Protein AF-A0A957SZ40-F1 (afdb_monomer_lite)

Radius of gyration: 22.85 Å; chains: 1; bounding box: 49×42×78 Å

Structure (mmCIF, N/CA/C/O backbone):
data_AF-A0A957SZ40-F1
#
_entry.id   AF-A0A957SZ40-F1
#
loop_
_atom_site.group_PDB
_atom_site.id
_atom_site.type_symbol
_atom_site.label_atom_id
_atom_site.label_alt_id
_atom_site.label_comp_id
_atom_site.label_asym_id
_atom_site.label_entity_id
_atom_site.label_seq_id
_atom_site.pdbx_PDB_ins_code
_atom_site.Cartn_x
_atom_site.Cartn_y
_atom_site.Cartn_z
_atom_site.occupancy
_atom_site.B_iso_or_equiv
_atom_site.auth_seq_id
_atom_site.auth_comp_id
_atom_site.auth_asym_id
_atom_site.auth_atom_id
_atom_site.pdbx_PDB_model_num
ATOM 1 N N . ALA A 1 1 ? -9.784 1.254 48.040 1.00 54.19 1 ALA A N 1
ATOM 2 C CA . ALA A 1 1 ? -10.029 0.880 49.455 1.00 54.19 1 ALA A CA 1
ATOM 3 C C . ALA A 1 1 ? -8.677 0.761 50.174 1.00 54.19 1 ALA A C 1
ATOM 5 O O . ALA A 1 1 ? -7.874 1.670 50.027 1.00 54.19 1 ALA A O 1
ATOM 6 N N . SER A 1 2 ? -8.397 -0.262 50.995 1.00 62.12 2 SER A N 1
ATOM 7 C CA . SER A 1 2 ? -7.003 -0.601 51.333 1.00 62.12 2 SER A CA 1
ATOM 8 C C . SER A 1 2 ? -6.455 -1.445 50.186 1.00 62.12 2 SER A C 1
ATOM 10 O O . SER A 1 2 ? -6.803 -2.614 50.115 1.00 62.12 2 SER A O 1
ATOM 12 N N . GLU A 1 3 ? -5.580 -0.872 49.362 1.00 63.38 3 GLU A N 1
ATOM 13 C CA . GLU A 1 3 ? -4.973 -1.514 48.175 1.00 63.38 3 GLU A CA 1
ATOM 14 C C . GLU A 1 3 ? -3.997 -2.656 48.502 1.00 63.38 3 GLU A C 1
ATOM 16 O O . GLU A 1 3 ? -3.442 -3.306 47.623 1.00 63.38 3 GLU A O 1
ATOM 21 N N . ILE A 1 4 ? -3.733 -2.901 49.787 1.00 63.56 4 ILE A N 1
ATOM 22 C CA . ILE A 1 4 ? -2.929 -4.040 50.223 1.00 63.56 4 ILE A CA 1
ATOM 23 C C . ILE A 1 4 ? -3.829 -5.276 50.223 1.00 63.56 4 ILE A C 1
ATOM 25 O O . ILE A 1 4 ? -4.573 -5.502 51.183 1.00 63.56 4 ILE A O 1
ATOM 29 N N . GLY A 1 5 ? -3.732 -6.073 49.159 1.00 61.84 5 GLY A N 1
ATOM 30 C CA . GLY A 1 5 ? -4.404 -7.359 49.053 1.00 61.84 5 GLY A CA 1
ATOM 31 C C . GLY A 1 5 ? -3.923 -8.366 50.099 1.00 61.84 5 GLY A C 1
ATOM 32 O O . GLY A 1 5 ? -2.937 -8.169 50.820 1.00 61.84 5 GLY A O 1
ATOM 33 N N . ALA A 1 6 ? -4.623 -9.499 50.195 1.00 63.88 6 ALA A N 1
ATOM 34 C CA . ALA A 1 6 ? -4.345 -10.536 51.197 1.00 63.88 6 ALA A CA 1
ATOM 35 C C . ALA A 1 6 ? -2.914 -11.123 51.110 1.00 63.88 6 ALA A C 1
ATOM 37 O O . ALA A 1 6 ? -2.432 -11.709 52.081 1.00 63.88 6 ALA A O 1
ATOM 38 N N . GLY A 1 7 ? -2.227 -10.945 49.973 1.00 64.50 7 GLY A N 1
ATOM 39 C CA . GLY A 1 7 ? -0.835 -11.349 49.738 1.00 64.50 7 GLY A CA 1
ATOM 40 C C . GLY A 1 7 ? 0.231 -10.348 50.211 1.00 64.50 7 GLY A C 1
ATOM 41 O O . GLY A 1 7 ? 1.422 -10.644 50.119 1.00 64.50 7 GLY A O 1
ATOM 42 N N . GLY A 1 8 ? -0.164 -9.189 50.749 1.00 67.25 8 GLY A N 1
ATOM 43 C CA . GLY A 1 8 ? 0.747 -8.133 51.194 1.00 67.25 8 GLY A CA 1
ATOM 44 C C . GLY A 1 8 ? 0.994 -7.049 50.132 1.00 67.25 8 GLY A C 1
ATOM 45 O O . GLY A 1 8 ? 0.361 -7.045 49.086 1.00 67.25 8 GLY A O 1
ATOM 46 N N . PRO A 1 9 ? 1.919 -6.103 50.374 1.00 65.88 9 PRO A N 1
ATOM 47 C CA . PRO A 1 9 ? 2.050 -4.860 49.597 1.00 65.88 9 PRO A CA 1
ATOM 48 C C . PRO A 1 9 ? 2.567 -5.031 48.156 1.00 65.88 9 PRO A C 1
ATOM 50 O O . PRO A 1 9 ? 2.726 -4.039 47.455 1.00 65.88 9 PRO A O 1
ATOM 53 N N . PHE A 1 10 ? 2.865 -6.262 47.732 1.00 69.81 10 PHE A N 1
ATOM 54 C CA . PHE A 1 10 ? 3.287 -6.604 46.367 1.00 69.81 10 PHE A CA 1
ATOM 55 C C . PHE A 1 10 ? 2.225 -7.407 45.601 1.00 69.81 10 PHE A C 1
ATOM 57 O O . PHE A 1 10 ? 2.487 -7.849 44.489 1.00 69.81 10 PHE A O 1
ATOM 64 N N . ALA A 1 11 ? 1.064 -7.629 46.215 1.00 73.50 11 ALA A N 1
ATOM 65 C CA . ALA A 1 11 ? -0.102 -8.254 45.611 1.00 73.50 11 ALA A CA 1
ATOM 66 C C . ALA A 1 11 ? -1.272 -7.286 45.829 1.00 73.50 11 ALA A C 1
ATOM 68 O O . ALA A 1 11 ? -1.965 -7.407 46.850 1.00 73.50 11 ALA A O 1
ATOM 69 N N . PRO A 1 12 ? -1.397 -6.252 44.976 1.00 79.88 12 PRO A N 1
ATOM 70 C CA . PRO A 1 12 ? -2.510 -5.321 45.072 1.00 79.88 12 PRO A CA 1
ATOM 71 C C . PRO A 1 12 ? -3.845 -6.060 44.919 1.00 79.88 12 PRO A C 1
ATOM 73 O O . PRO A 1 12 ? -3.874 -7.217 44.494 1.00 79.88 12 PRO A O 1
ATOM 76 N N . VAL A 1 13 ? -4.924 -5.426 45.375 1.00 83.56 13 VAL A N 1
ATOM 77 C CA . VAL A 1 13 ? -6.271 -5.945 45.118 1.00 83.56 13 VAL A CA 1
ATOM 78 C C . VAL A 1 13 ? -6.549 -5.819 43.616 1.00 83.56 13 VAL A C 1
ATOM 80 O O . VAL A 1 13 ? -6.055 -4.888 42.984 1.00 83.56 13 VAL A O 1
ATOM 83 N N . ASP A 1 14 ? -7.217 -6.839 43.100 1.00 80.88 14 ASP A N 1
ATOM 84 C CA . ASP A 1 14 ? -7.705 -7.010 41.734 1.00 80.88 14 ASP A CA 1
ATOM 85 C C . ASP A 1 14 ? -9.076 -7.673 41.945 1.00 80.88 14 ASP A C 1
ATOM 87 O O . ASP A 1 14 ? -9.167 -8.842 42.360 1.00 80.88 14 ASP A O 1
ATOM 91 N N . ALA A 1 15 ? -10.112 -6.840 41.957 1.00 83.12 15 ALA A N 1
ATOM 92 C CA . ALA A 1 15 ? -11.439 -7.182 42.449 1.00 83.12 15 ALA A CA 1
ATOM 93 C C . ALA A 1 15 ? -12.269 -7.973 41.431 1.00 83.12 15 ALA A C 1
ATOM 95 O O . ALA A 1 15 ? -13.055 -8.839 41.847 1.00 83.12 15 ALA A O 1
ATOM 96 N N . ASP A 1 16 ? -12.072 -7.718 40.143 1.00 79.25 16 ASP A N 1
ATOM 97 C CA . ASP A 1 16 ? -12.805 -8.339 39.043 1.00 79.25 16 ASP A CA 1
ATOM 98 C C . ASP A 1 16 ? -12.007 -9.436 38.308 1.00 79.25 16 ASP A C 1
ATOM 100 O O . ASP A 1 16 ? -12.603 -10.300 37.652 1.00 79.25 16 ASP A O 1
ATOM 104 N N . GLY A 1 17 ? -10.702 -9.539 38.576 1.00 78.38 17 GLY A N 1
ATOM 105 C CA . GLY A 1 17 ? -9.837 -10.643 38.170 1.00 78.38 17 GLY A CA 1
ATOM 106 C C . GLY A 1 17 ? -9.231 -10.482 36.780 1.00 78.38 17 GLY A C 1
ATOM 107 O O . GLY A 1 17 ? -8.868 -11.499 36.173 1.00 78.38 17 GLY A O 1
ATOM 108 N N . ASP A 1 18 ? -9.145 -9.257 36.276 1.00 77.56 18 ASP A N 1
ATOM 10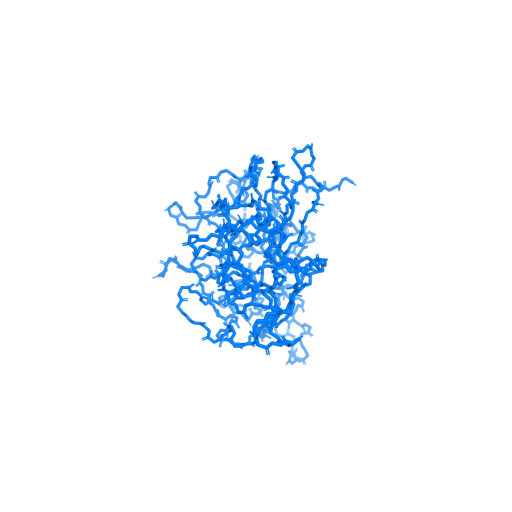9 C CA . ASP A 1 18 ? -8.666 -8.908 34.937 1.00 77.56 18 ASP A CA 1
ATOM 110 C C . ASP A 1 18 ? -7.127 -8.780 34.847 1.00 77.56 18 ASP A C 1
ATOM 112 O O . ASP A 1 18 ? -6.556 -8.773 33.754 1.00 77.56 18 ASP A O 1
ATOM 116 N N . GLN A 1 19 ? -6.432 -8.850 35.993 1.00 83.06 19 GLN A N 1
ATOM 117 C CA . GLN A 1 19 ? -4.982 -8.667 36.168 1.00 83.06 19 GLN A CA 1
ATOM 118 C C . GLN A 1 19 ? -4.510 -7.202 36.134 1.00 83.06 19 GLN A C 1
ATOM 120 O O . GLN A 1 19 ? -3.294 -6.944 36.053 1.00 83.06 19 GLN A O 1
ATOM 125 N N . ILE A 1 20 ? -5.436 -6.257 36.262 1.00 82.81 20 ILE A N 1
ATOM 126 C CA . ILE A 1 20 ? -5.219 -4.834 36.480 1.00 82.81 20 ILE A CA 1
ATOM 127 C C . ILE A 1 20 ? -5.550 -4.525 37.949 1.00 82.81 20 ILE A C 1
ATOM 129 O O . ILE A 1 20 ? -6.554 -4.947 38.505 1.00 82.81 20 ILE A O 1
ATOM 133 N N . PRO A 1 21 ? -4.647 -3.855 38.682 1.00 85.12 21 PRO A N 1
ATOM 134 C CA . PRO A 1 21 ? -4.936 -3.507 40.069 1.00 85.12 21 PRO A CA 1
ATOM 135 C C . PRO A 1 21 ? -6.057 -2.463 40.215 1.00 85.12 21 PRO A C 1
ATOM 137 O O . PRO A 1 21 ? -5.977 -1.439 39.539 1.00 85.12 21 PRO A O 1
ATOM 140 N N . ASP A 1 22 ? -6.925 -2.591 41.232 1.00 83.75 22 ASP A N 1
ATOM 141 C CA . ASP A 1 22 ? -8.035 -1.654 41.549 1.00 83.75 22 ASP A CA 1
ATOM 142 C C . ASP A 1 22 ? -7.613 -0.163 41.583 1.00 83.75 22 ASP A C 1
ATOM 144 O O . ASP A 1 22 ? -8.399 0.756 41.379 1.00 83.75 22 ASP A O 1
ATOM 148 N N . TYR A 1 23 ? -6.347 0.136 41.908 1.00 80.75 23 TYR A N 1
ATOM 149 C CA . TYR A 1 23 ? -5.854 1.520 41.953 1.00 80.75 23 TYR A CA 1
ATOM 150 C C . TYR A 1 23 ? -5.545 2.128 40.573 1.00 80.75 23 TYR A C 1
ATOM 152 O O . TYR A 1 23 ? -5.297 3.337 40.495 1.00 80.75 23 TYR A O 1
ATOM 160 N N . LEU A 1 24 ? -5.464 1.298 39.532 1.00 81.25 24 LEU A N 1
ATOM 161 C CA . LEU A 1 24 ? -5.269 1.668 38.127 1.00 81.25 24 LEU A CA 1
ATOM 162 C C . LEU A 1 24 ? -6.515 1.444 37.275 1.00 81.25 24 LEU A C 1
ATOM 164 O O . LEU A 1 24 ? -6.558 2.023 36.198 1.00 81.25 24 LEU A O 1
ATOM 168 N N . ASP A 1 25 ? -7.462 0.654 37.768 1.00 81.69 25 ASP A N 1
ATOM 169 C CA . ASP A 1 25 ? -8.671 0.195 37.091 1.00 81.69 25 ASP A CA 1
ATOM 170 C C . ASP A 1 25 ? -9.891 1.075 37.463 1.00 81.69 25 ASP A C 1
ATOM 172 O O . ASP A 1 25 ? -10.325 1.100 38.623 1.00 81.69 25 ASP A O 1
ATOM 176 N N . PRO A 1 26 ? -10.411 1.885 36.520 1.00 81.19 26 PRO A N 1
ATOM 177 C CA . PRO A 1 26 ? -11.658 2.625 36.693 1.00 81.19 26 PRO A CA 1
ATOM 178 C C . PRO A 1 26 ? -12.933 1.785 36.880 1.00 81.19 26 PRO A C 1
ATOM 180 O O . PRO A 1 26 ? -13.896 2.345 37.425 1.00 81.19 26 PRO A O 1
ATOM 183 N N . ASP A 1 27 ? -12.965 0.519 36.452 1.00 79.81 27 ASP A N 1
ATOM 184 C CA . ASP A 1 27 ? -14.122 -0.393 36.497 1.00 79.81 27 ASP A CA 1
ATOM 185 C C . ASP A 1 27 ? -13.907 -1.658 37.365 1.00 79.81 27 ASP A C 1
ATOM 187 O O . ASP A 1 27 ? -14.466 -2.728 37.109 1.00 79.81 27 ASP A O 1
ATOM 191 N N . ASP A 1 28 ? -13.255 -1.477 38.520 1.00 74.62 28 ASP A N 1
ATOM 192 C CA . ASP A 1 28 ? -12.939 -2.499 39.543 1.00 74.62 28 ASP A CA 1
ATOM 193 C C . ASP A 1 28 ? -14.144 -3.216 40.204 1.00 74.62 28 ASP A C 1
ATOM 195 O O . ASP A 1 28 ? -14.023 -3.903 41.228 1.00 74.62 28 ASP A O 1
ATOM 199 N N . THR A 1 29 ? -15.362 -3.028 39.689 1.00 75.19 29 THR A N 1
ATOM 200 C CA . THR A 1 29 ? -16.600 -3.537 40.301 1.00 75.19 29 THR A CA 1
ATOM 201 C C . THR A 1 29 ? -17.297 -4.628 39.506 1.00 75.19 29 THR A C 1
ATOM 203 O O . THR A 1 29 ? -18.267 -5.223 40.015 1.00 75.19 29 THR A O 1
ATOM 206 N N . THR A 1 30 ? -16.842 -4.914 38.286 1.00 71.06 30 THR A N 1
ATOM 207 C CA . THR A 1 30 ? -17.412 -6.009 37.504 1.00 71.06 30 THR A CA 1
ATOM 208 C C . THR A 1 30 ? -17.106 -7.348 38.185 1.00 71.06 30 THR A C 1
ATOM 210 O O . THR A 1 30 ? -16.118 -7.542 38.873 1.00 71.06 30 THR A O 1
ATOM 213 N N . THR A 1 31 ? -18.054 -8.283 38.174 1.00 65.00 31 THR A N 1
ATOM 214 C CA . THR A 1 31 ? -17.891 -9.578 38.884 1.00 65.00 31 THR A CA 1
ATOM 215 C C . THR A 1 31 ? -18.397 -10.753 38.059 1.00 65.00 31 THR A C 1
ATOM 217 O O . THR A 1 31 ? -18.517 -11.877 38.555 1.00 65.00 31 THR A O 1
ATOM 220 N N . ASP A 1 32 ? -18.731 -10.502 36.795 1.00 65.38 32 ASP A N 1
ATOM 221 C CA . ASP A 1 32 ? -19.126 -11.513 35.818 1.00 65.38 32 ASP A CA 1
ATOM 222 C C . ASP A 1 32 ? -17.921 -12.196 35.153 1.00 65.38 32 ASP A C 1
ATOM 224 O O . ASP A 1 32 ? -18.107 -13.193 34.451 1.00 65.38 32 ASP A O 1
ATOM 228 N N . GLY A 1 33 ? -16.704 -11.733 35.458 1.00 63.00 33 GLY A N 1
ATOM 229 C CA . GLY A 1 33 ? -15.452 -12.280 34.950 1.00 63.00 33 GLY A CA 1
ATOM 230 C C . GLY A 1 33 ? -15.123 -11.827 33.531 1.00 63.00 33 GLY A C 1
ATOM 231 O O . GLY A 1 33 ? -14.304 -12.491 32.897 1.00 63.00 33 GLY A O 1
ATOM 232 N N . SER A 1 34 ? -15.771 -10.765 33.026 1.00 69.69 34 SER A N 1
ATOM 233 C CA . SER A 1 34 ? -15.277 -10.041 31.849 1.00 69.69 34 SER A CA 1
ATOM 234 C C . SER A 1 34 ? -14.094 -9.144 32.187 1.00 69.69 34 SER A C 1
ATOM 236 O O . SER A 1 34 ? -13.314 -8.881 31.290 1.00 69.69 34 SER A O 1
ATOM 238 N N . GLY A 1 35 ? -13.940 -8.743 33.454 1.00 75.62 35 GLY A N 1
ATOM 239 C CA . GLY A 1 35 ? -12.822 -7.909 33.877 1.00 75.62 35 GLY A CA 1
ATOM 240 C C . GLY A 1 35 ? -12.928 -6.480 33.359 1.00 75.62 35 GLY A C 1
ATOM 241 O O . GLY A 1 35 ? -12.016 -6.041 32.686 1.00 75.62 35 GLY A O 1
ATOM 242 N N . GLY A 1 36 ? -14.081 -5.837 33.547 1.00 83.75 36 GLY A N 1
ATOM 243 C CA . GLY A 1 36 ? -14.244 -4.413 33.244 1.00 83.75 36 GLY A CA 1
ATOM 244 C C . GLY A 1 36 ? -14.418 -4.058 31.767 1.00 83.75 36 GLY A C 1
ATOM 245 O O . GLY A 1 36 ? -14.328 -4.912 30.881 1.00 83.75 36 GLY A O 1
ATOM 246 N N . ASP A 1 37 ? -14.774 -2.794 31.550 1.00 83.56 37 ASP A N 1
ATOM 247 C CA . ASP A 1 37 ? -14.639 -2.020 30.305 1.00 83.56 37 ASP A CA 1
ATOM 248 C C . ASP A 1 37 ? -14.380 -0.563 30.739 1.00 83.56 37 ASP A C 1
ATOM 250 O O . ASP A 1 37 ? -15.302 0.253 30.901 1.00 83.56 37 ASP A O 1
ATOM 254 N N . SER A 1 38 ? -13.125 -0.295 31.093 1.00 86.44 38 SER A N 1
ATOM 255 C CA . SER A 1 38 ? -12.688 0.902 31.812 1.00 86.44 38 SER A CA 1
ATOM 256 C C . SER A 1 38 ? -12.795 2.184 30.987 1.00 86.44 38 SER A C 1
ATOM 258 O O . SER A 1 38 ? -13.056 3.260 31.548 1.00 86.44 38 SER A O 1
ATOM 260 N N . ASP A 1 39 ? -12.664 2.098 29.664 1.00 79.88 39 ASP A N 1
ATOM 261 C CA . ASP A 1 39 ? -12.843 3.228 28.748 1.00 79.88 39 ASP A CA 1
ATOM 262 C C . ASP A 1 39 ? -14.227 3.281 28.071 1.00 79.88 39 ASP A C 1
ATOM 264 O O . ASP A 1 39 ? -14.639 4.339 27.568 1.00 79.88 39 ASP A O 1
ATOM 268 N N . GLY A 1 40 ? -15.013 2.208 28.173 1.00 80.31 40 GLY A N 1
ATOM 269 C CA . GLY A 1 40 ? -16.391 2.132 27.706 1.00 80.31 40 GLY A CA 1
ATOM 270 C C . GLY A 1 40 ? -16.521 1.961 26.194 1.00 80.31 40 GLY A C 1
ATOM 271 O O . GLY A 1 40 ? -17.551 2.373 25.629 1.00 80.31 40 GLY A O 1
ATOM 272 N N . ASP A 1 41 ? -15.501 1.436 25.522 1.00 71.88 41 ASP A N 1
ATOM 273 C CA . ASP A 1 41 ? -15.488 1.230 24.077 1.00 71.88 41 ASP A CA 1
ATOM 274 C C . ASP A 1 41 ? -16.181 -0.079 23.637 1.00 71.88 41 ASP A C 1
ATOM 276 O O . ASP A 1 41 ? -16.575 -0.227 22.470 1.00 71.88 41 ASP A O 1
ATOM 280 N N . GLY A 1 42 ? -16.457 -0.979 24.587 1.00 76.25 42 GLY A N 1
ATOM 281 C CA . GLY A 1 42 ? -17.124 -2.261 24.381 1.00 76.25 42 GLY A CA 1
ATOM 282 C C . GLY A 1 42 ? -16.198 -3.456 24.132 1.00 76.25 42 GLY A C 1
ATOM 283 O O . GLY A 1 42 ? -16.714 -4.540 23.816 1.00 76.25 42 GLY A O 1
ATOM 284 N N . ILE A 1 43 ? -14.884 -3.283 24.246 1.00 76.62 43 ILE A N 1
ATOM 285 C CA . ILE A 1 43 ? -13.878 -4.318 24.488 1.00 76.62 43 ILE A CA 1
ATOM 286 C C . ILE A 1 43 ? -13.646 -4.365 26.009 1.00 76.62 43 ILE A C 1
ATOM 288 O O . ILE A 1 43 ? -13.845 -3.387 26.708 1.00 76.62 43 ILE A O 1
ATOM 292 N N . SER A 1 44 ? -13.378 -5.546 26.563 1.00 83.81 44 SER A N 1
ATOM 293 C CA . SER A 1 44 ? -13.104 -5.666 28.001 1.00 83.81 44 SER A CA 1
ATOM 294 C C . SER A 1 44 ? -11.619 -5.509 28.300 1.00 83.81 44 SER A C 1
ATOM 296 O O . SER A 1 44 ? -10.811 -6.057 27.540 1.00 83.81 44 SER A O 1
ATOM 298 N N . ASP A 1 45 ? -11.271 -4.970 29.468 1.00 84.38 45 ASP A N 1
ATOM 299 C CA . ASP A 1 45 ? -9.881 -4.718 29.876 1.00 84.38 45 ASP A CA 1
ATOM 300 C C . ASP A 1 45 ? -9.026 -5.998 29.832 1.00 84.38 45 ASP A C 1
ATOM 302 O O . ASP A 1 45 ? -7.846 -5.975 29.472 1.00 84.38 45 ASP A O 1
ATOM 306 N N . VAL A 1 46 ? -9.620 -7.168 30.109 1.00 82.94 46 VAL A N 1
ATOM 307 C CA . VAL A 1 46 ? -8.929 -8.470 30.011 1.00 82.94 46 VAL A CA 1
ATOM 308 C C . VAL A 1 46 ? -8.550 -8.866 28.574 1.00 82.94 46 VAL A C 1
ATOM 310 O O . VAL A 1 46 ? -7.573 -9.595 28.366 1.00 82.94 46 VAL A O 1
ATOM 313 N N . ASP A 1 47 ? -9.319 -8.420 27.579 1.00 82.12 47 ASP A N 1
ATOM 314 C CA . ASP A 1 47 ? -9.070 -8.677 26.155 1.00 82.12 47 ASP A CA 1
ATOM 315 C C . ASP A 1 47 ? -8.034 -7.685 25.592 1.00 82.12 47 ASP A C 1
ATOM 317 O O . ASP A 1 47 ? -7.239 -8.057 24.721 1.00 82.12 47 ASP A O 1
ATOM 321 N N . GLU A 1 48 ? -7.979 -6.468 26.135 1.00 82.31 48 GLU A N 1
ATOM 322 C CA . GLU A 1 48 ? -7.006 -5.415 25.796 1.00 82.31 48 GLU A CA 1
ATOM 323 C C . GLU A 1 48 ? -5.658 -5.627 26.492 1.00 82.31 48 GLU A C 1
ATOM 325 O O . GLU A 1 48 ? -4.585 -5.470 25.901 1.00 82.31 48 GLU A O 1
ATOM 330 N N . CYS A 1 49 ? -5.695 -6.122 27.729 1.00 84.62 49 CYS A N 1
ATOM 331 C CA . CYS A 1 49 ? -4.537 -6.418 28.561 1.00 84.62 49 CYS A CA 1
ATOM 332 C C . CYS A 1 49 ? -4.408 -7.919 28.878 1.00 84.62 49 CYS A C 1
ATOM 334 O O . CYS A 1 49 ? -4.282 -8.302 30.045 1.00 84.62 49 CYS A O 1
ATOM 336 N N . PRO A 1 50 ? -4.284 -8.821 27.882 1.00 80.75 50 PRO A N 1
ATOM 337 C CA . PRO A 1 50 ? -4.334 -10.270 28.113 1.00 80.75 50 PRO A CA 1
ATOM 338 C C . PRO A 1 50 ? -3.182 -10.816 28.975 1.00 80.75 50 PRO A C 1
ATOM 340 O O . PRO A 1 50 ? -3.239 -11.949 29.457 1.00 80.75 50 PRO A O 1
ATOM 343 N N . ASN A 1 51 ? -2.112 -10.034 29.162 1.00 83.88 51 ASN A N 1
ATOM 344 C CA . ASN A 1 51 ? -0.968 -10.374 30.015 1.00 83.88 51 ASN A CA 1
ATOM 345 C C . ASN A 1 51 ? -0.898 -9.531 31.306 1.00 83.88 51 ASN A C 1
ATOM 347 O O . ASN A 1 51 ? 0.130 -9.574 31.990 1.00 83.88 51 ASN A O 1
ATOM 351 N N . GLY A 1 52 ? -1.947 -8.763 31.621 1.00 82.25 52 GLY A N 1
ATOM 352 C CA . GLY A 1 52 ? -1.972 -7.787 32.708 1.00 82.25 52 GLY A CA 1
ATOM 353 C C . GLY A 1 52 ? -0.951 -6.659 32.526 1.00 82.25 52 GLY A C 1
ATOM 354 O O . GLY A 1 52 ? -0.483 -6.373 31.422 1.00 82.25 52 GLY A O 1
ATOM 355 N N . ILE A 1 53 ? -0.568 -6.020 33.633 1.00 81.25 53 ILE A N 1
ATOM 356 C CA . ILE A 1 53 ? 0.375 -4.891 33.633 1.00 81.25 53 ILE A CA 1
ATOM 357 C C . ILE A 1 53 ? 1.843 -5.356 33.449 1.00 81.25 53 ILE A C 1
ATOM 359 O O . ILE A 1 53 ? 2.314 -6.226 34.190 1.00 81.25 53 ILE A O 1
ATOM 363 N N . PRO A 1 54 ? 2.640 -4.722 32.558 1.00 86.25 54 PRO A N 1
ATOM 364 C CA . PRO A 1 54 ? 2.288 -3.572 31.723 1.00 86.25 54 PRO A CA 1
ATOM 365 C C . PRO A 1 54 ? 1.408 -3.970 30.534 1.00 86.25 54 PRO A C 1
ATOM 367 O O . PRO A 1 54 ? 1.825 -4.780 29.705 1.00 86.25 54 PRO A O 1
ATOM 370 N N . CYS A 1 55 ? 0.226 -3.356 30.465 1.00 84.38 55 CYS A N 1
ATOM 371 C CA . CYS A 1 55 ? -0.698 -3.524 29.356 1.00 84.38 55 CYS A CA 1
ATOM 372 C C . CYS A 1 55 ? -0.084 -2.946 28.068 1.00 84.38 55 CYS A C 1
ATOM 374 O O . CYS A 1 55 ? 0.717 -2.002 28.163 1.00 84.38 55 CYS A O 1
ATOM 376 N N . PRO A 1 56 ? -0.377 -3.526 26.890 1.00 83.88 56 PRO A N 1
ATOM 377 C CA . PRO A 1 56 ? -0.029 -2.914 25.617 1.00 83.88 56 PRO A CA 1
ATOM 378 C C . PRO A 1 56 ? -0.543 -1.470 25.491 1.00 83.88 56 PRO A C 1
ATOM 380 O O . PRO A 1 56 ? -1.469 -1.053 26.176 1.00 83.88 56 PRO A O 1
ATOM 383 N N . ASP A 1 57 ? 0.163 -0.720 24.653 1.00 78.19 57 ASP A N 1
ATOM 384 C CA . ASP A 1 57 ? -0.207 0.606 24.157 1.00 78.19 57 ASP A CA 1
ATOM 385 C C . ASP A 1 57 ? -0.114 0.464 22.630 1.00 78.19 57 ASP A C 1
ATOM 387 O O . ASP A 1 57 ? 0.951 0.647 22.019 1.00 78.19 57 ASP A O 1
ATOM 391 N N . SER A 1 58 ? -1.176 -0.101 22.054 1.00 74.94 58 SER A N 1
ATOM 392 C CA . SER A 1 58 ? -1.326 -0.454 20.635 1.00 74.94 58 SER A CA 1
ATOM 393 C C . SER A 1 58 ? -1.208 0.778 19.744 1.00 74.94 58 SER A C 1
ATOM 395 O O . SER A 1 58 ? -0.689 0.731 18.617 1.00 74.94 58 SER A O 1
ATOM 397 N N . ASP A 1 59 ? -1.656 1.887 20.304 1.00 68.38 59 ASP A N 1
ATOM 398 C CA . ASP A 1 59 ? -1.753 3.209 19.751 1.00 68.38 59 ASP A CA 1
ATOM 399 C C . ASP A 1 59 ? -0.393 3.969 19.824 1.00 68.38 59 ASP A C 1
ATOM 401 O O . ASP A 1 59 ? 0.028 4.640 18.868 1.00 68.38 59 ASP A O 1
ATOM 405 N N . GLY A 1 60 ? 0.376 3.773 20.887 1.00 70.25 60 GLY A N 1
ATOM 406 C CA . GLY A 1 60 ? 1.665 4.406 21.152 1.00 70.25 60 GLY A CA 1
ATOM 407 C C . GLY A 1 60 ? 1.579 5.854 21.646 1.00 70.25 60 GLY A C 1
ATOM 408 O O . GLY A 1 60 ? 2.593 6.567 21.561 1.00 70.25 60 GLY A O 1
ATOM 409 N N . ASP A 1 61 ? 0.416 6.324 22.101 1.00 71.25 61 ASP A N 1
ATOM 410 C CA . ASP A 1 61 ? 0.227 7.685 22.615 1.00 71.25 61 ASP A CA 1
ATOM 411 C C . ASP A 1 61 ? 0.555 7.844 24.113 1.00 71.25 61 ASP A C 1
ATOM 413 O O . ASP A 1 61 ? 0.705 8.973 24.603 1.00 71.25 61 ASP A O 1
ATOM 417 N N . GLY A 1 62 ? 0.795 6.730 24.809 1.00 77.94 62 GLY A N 1
ATOM 418 C CA . GLY A 1 62 ? 1.119 6.677 26.229 1.00 77.94 62 GLY A CA 1
ATOM 419 C C . GLY A 1 62 ? -0.064 6.379 27.151 1.00 77.94 62 GLY A C 1
ATOM 420 O O . GLY A 1 62 ? 0.155 6.343 28.370 1.00 77.94 62 GLY A O 1
ATOM 421 N N . THR A 1 63 ? -1.262 6.164 26.611 1.00 82.12 63 THR A N 1
ATOM 422 C CA . THR A 1 63 ? -2.427 5.619 27.315 1.00 82.12 63 THR A CA 1
ATOM 423 C C . THR A 1 63 ? -2.447 4.099 27.104 1.00 82.12 63 THR A C 1
ATOM 425 O O . THR A 1 63 ? -2.302 3.643 25.980 1.00 82.12 63 THR A O 1
ATOM 428 N N . PRO A 1 64 ? -2.498 3.272 28.163 1.00 85.19 64 PRO A N 1
ATOM 429 C CA . PRO A 1 64 ? -2.606 1.824 27.983 1.00 85.19 64 PRO A CA 1
ATOM 430 C C . PRO A 1 64 ? -3.979 1.429 27.431 1.00 85.19 64 PRO A C 1
ATOM 432 O O . PRO A 1 64 ? -4.954 2.055 27.834 1.00 85.19 64 PRO A O 1
ATOM 435 N N . ASP A 1 65 ? -4.038 0.344 26.651 1.00 82.25 65 ASP A N 1
ATOM 436 C CA . ASP A 1 65 ? -5.230 -0.049 25.877 1.00 82.25 65 ASP A CA 1
ATOM 437 C C . ASP A 1 65 ? -6.521 -0.120 26.721 1.00 82.25 65 ASP A C 1
ATOM 439 O O . ASP A 1 65 ? -7.484 0.508 26.336 1.00 82.25 65 ASP A O 1
ATOM 443 N N . TYR A 1 66 ? -6.533 -0.722 27.923 1.00 84.25 66 TYR A N 1
ATOM 444 C CA . TYR A 1 66 ? -7.745 -0.760 28.785 1.00 84.25 66 TYR A CA 1
ATOM 445 C C . TYR A 1 66 ? -8.313 0.604 29.224 1.00 84.25 66 TYR A C 1
ATOM 447 O O . TYR A 1 66 ? -9.338 0.688 29.887 1.00 84.25 66 TYR A O 1
ATOM 455 N N . ASN A 1 67 ? -7.575 1.685 29.000 1.00 85.75 67 ASN A N 1
ATOM 456 C CA . ASN A 1 67 ? -7.975 3.042 29.351 1.00 85.75 67 ASN A CA 1
ATOM 457 C C . ASN A 1 67 ? -8.000 3.951 28.105 1.00 85.75 67 ASN A C 1
ATOM 459 O O . ASN A 1 67 ? -8.036 5.177 28.272 1.00 85.75 67 ASN A O 1
ATOM 463 N N . ASP A 1 68 ? -7.923 3.385 26.898 1.00 81.12 68 ASP A N 1
ATOM 464 C CA . ASP A 1 68 ? -7.843 4.083 25.612 1.00 81.12 68 ASP A CA 1
ATOM 465 C C . ASP A 1 68 ? -8.874 3.527 24.625 1.00 81.12 68 ASP A C 1
ATOM 467 O O . ASP A 1 68 ? -8.719 2.433 24.090 1.00 81.12 68 ASP A O 1
ATOM 471 N N . VAL A 1 69 ? -9.887 4.342 24.311 1.00 78.06 69 VAL A N 1
ATOM 472 C CA . VAL A 1 69 ? -11.020 3.934 23.475 1.00 78.06 69 VAL A CA 1
ATOM 473 C C . VAL A 1 69 ? -10.527 3.387 22.131 1.00 78.06 69 VAL A C 1
ATOM 475 O O . VAL A 1 69 ? -10.119 4.148 21.251 1.00 78.06 69 VAL A O 1
ATOM 478 N N . SER A 1 70 ? -10.684 2.091 21.884 1.00 75.25 70 SER A N 1
ATOM 479 C CA . SER A 1 70 ? -10.219 1.430 20.667 1.00 75.25 70 SER A CA 1
ATOM 480 C C . SER A 1 70 ? -11.170 1.647 19.488 1.00 75.25 70 SER A C 1
ATOM 482 O O . SER A 1 70 ? -12.221 1.017 19.313 1.00 75.25 70 SER A O 1
ATOM 484 N N . ASN A 1 71 ? -10.749 2.489 18.542 1.00 79.50 71 ASN A N 1
ATOM 485 C CA . ASN A 1 71 ? -11.418 2.625 17.247 1.00 79.50 71 ASN A CA 1
ATOM 486 C C . ASN A 1 71 ? -10.704 1.807 16.169 1.00 79.50 71 ASN A C 1
ATOM 488 O O . ASN A 1 71 ? -9.939 2.327 15.347 1.00 79.50 71 ASN A O 1
ATOM 492 N N . THR A 1 72 ? -11.003 0.505 16.137 1.00 83.19 72 THR A N 1
ATOM 493 C CA . THR A 1 72 ? -10.352 -0.422 15.206 1.00 83.19 72 THR A CA 1
ATOM 494 C C . THR A 1 72 ? -10.968 -0.428 13.803 1.00 83.19 72 THR A C 1
ATOM 496 O O . THR A 1 72 ? -12.185 -0.405 13.579 1.00 83.19 72 THR A O 1
ATOM 499 N N . LEU A 1 73 ? -10.089 -0.509 12.808 1.00 90.88 73 LEU A N 1
ATOM 500 C CA . LEU A 1 73 ? -10.417 -0.441 11.397 1.00 90.88 73 LEU A CA 1
ATOM 501 C C . LEU A 1 73 ? -9.842 -1.651 10.658 1.00 90.88 73 LEU A C 1
ATOM 503 O O . LEU A 1 73 ? -8.636 -1.778 10.434 1.00 90.88 73 LEU A O 1
ATOM 507 N N . SER A 1 74 ? -10.735 -2.544 10.240 1.00 94.75 74 SER A N 1
ATOM 508 C CA . SER A 1 74 ? -10.407 -3.655 9.348 1.00 94.75 74 SER A CA 1
ATOM 509 C C . SER A 1 74 ? -10.353 -3.145 7.914 1.00 94.75 74 SER A C 1
ATOM 511 O O . SER A 1 74 ? -11.358 -2.676 7.376 1.00 94.75 74 SER A O 1
ATOM 513 N N . ILE A 1 75 ? -9.188 -3.229 7.278 1.00 97.31 75 ILE A N 1
ATOM 514 C CA . ILE A 1 75 ? -8.981 -2.692 5.932 1.00 97.31 75 ILE A CA 1
ATOM 515 C C . ILE A 1 75 ? -8.529 -3.811 5.012 1.00 97.31 75 ILE A C 1
ATOM 517 O O . ILE A 1 75 ? -7.607 -4.550 5.349 1.00 97.31 75 ILE A O 1
ATOM 521 N N . LYS A 1 76 ? -9.129 -3.879 3.823 1.00 98.06 76 LYS A N 1
ATOM 522 C CA . LYS A 1 76 ? -8.676 -4.766 2.750 1.00 98.06 76 LYS A CA 1
ATOM 523 C C . LYS A 1 76 ? -8.253 -3.992 1.521 1.00 98.06 76 LYS A C 1
ATOM 525 O O . LYS A 1 76 ? -9.021 -3.176 1.020 1.00 98.06 76 LYS A O 1
ATOM 530 N N . ILE A 1 77 ? -7.054 -4.268 1.015 1.00 98.56 77 ILE A N 1
ATOM 531 C CA . ILE A 1 77 ? -6.506 -3.703 -0.224 1.00 98.56 77 ILE A CA 1
ATOM 532 C C . ILE A 1 77 ? -5.692 -4.754 -0.987 1.00 98.56 77 ILE A C 1
ATOM 534 O O . ILE A 1 77 ? -5.071 -5.631 -0.397 1.00 98.56 77 ILE A O 1
ATOM 538 N N . PHE A 1 78 ? -5.618 -4.618 -2.311 1.00 98.81 78 PHE A N 1
ATOM 539 C CA . PHE A 1 78 ? -4.649 -5.346 -3.130 1.00 98.81 78 PHE A CA 1
ATOM 540 C C . PHE A 1 78 ? -3.722 -4.387 -3.868 1.00 98.81 78 PHE A C 1
ATOM 542 O O . PHE A 1 78 ? -4.138 -3.322 -4.322 1.00 98.81 78 PHE A O 1
ATOM 549 N N . LEU A 1 79 ? -2.468 -4.796 -4.038 1.00 98.81 79 LEU A N 1
ATOM 550 C CA . LEU A 1 79 ? -1.474 -4.113 -4.860 1.00 98.81 79 LEU A CA 1
ATOM 551 C C . LEU A 1 79 ? -1.422 -4.782 -6.232 1.00 98.81 79 LEU A C 1
ATOM 553 O O . LEU A 1 79 ? -1.117 -5.973 -6.325 1.00 98.81 79 LEU A O 1
ATOM 557 N N . ALA A 1 80 ? -1.695 -4.034 -7.303 1.00 98.38 80 ALA A N 1
ATOM 558 C CA . ALA A 1 80 ? -1.714 -4.601 -8.650 1.00 98.38 80 ALA A CA 1
ATOM 559 C C . ALA A 1 80 ? -0.379 -5.244 -9.057 1.00 98.38 80 ALA A C 1
ATOM 561 O O . ALA A 1 80 ? -0.392 -6.250 -9.763 1.00 98.38 80 ALA A O 1
ATOM 562 N N . GLY A 1 81 ? 0.756 -4.710 -8.589 1.00 97.50 81 GLY A N 1
ATOM 563 C CA . GLY A 1 81 ? 2.076 -5.285 -8.859 1.00 97.50 81 GLY A CA 1
ATOM 564 C C . GLY A 1 81 ? 2.249 -6.679 -8.250 1.00 97.50 81 GLY A C 1
ATOM 565 O O . GLY A 1 81 ? 2.716 -7.606 -8.919 1.00 97.50 81 GLY A O 1
ATOM 566 N N . ALA A 1 82 ? 1.795 -6.858 -7.007 1.00 98.38 82 ALA A N 1
ATOM 567 C CA . ALA A 1 82 ? 1.947 -8.105 -6.261 1.00 98.38 82 ALA A CA 1
ATOM 568 C C . ALA A 1 82 ? 0.827 -9.122 -6.534 1.00 98.38 82 ALA A C 1
ATOM 570 O O . ALA A 1 82 ? 1.019 -10.312 -6.295 1.00 98.38 82 ALA A O 1
ATOM 571 N N . TYR A 1 83 ? -0.346 -8.697 -7.009 1.00 98.50 83 TYR A N 1
ATOM 572 C CA . TYR A 1 83 ? -1.509 -9.576 -7.144 1.00 98.50 83 TYR A CA 1
ATOM 573 C C . TYR A 1 83 ? -1.278 -10.741 -8.122 1.00 98.50 83 TYR A C 1
ATOM 575 O O . TYR A 1 83 ? -0.730 -10.572 -9.214 1.00 98.50 83 TYR A O 1
ATOM 583 N N . SER A 1 84 ? -1.724 -11.942 -7.742 1.00 97.56 84 SER A N 1
ATOM 584 C CA . SER A 1 84 ? -1.632 -13.153 -8.557 1.00 97.56 84 SER A CA 1
ATOM 585 C C . SER A 1 84 ? -2.990 -13.832 -8.719 1.00 97.56 84 SER A C 1
ATOM 587 O O . SER A 1 84 ? -3.506 -14.453 -7.791 1.00 97.56 84 SER A O 1
ATOM 589 N N . ARG A 1 85 ? -3.501 -13.826 -9.957 1.00 95.19 85 ARG A N 1
ATOM 590 C CA . ARG A 1 85 ? -4.743 -14.516 -10.366 1.00 95.19 85 ARG A CA 1
ATOM 591 C C . ARG A 1 85 ? -4.691 -16.043 -10.251 1.00 95.19 85 ARG A C 1
ATOM 593 O O . ARG A 1 85 ? -5.682 -16.717 -10.480 1.00 95.19 85 ARG A O 1
ATOM 600 N N . SER A 1 86 ? -3.516 -16.636 -10.024 1.00 95.56 86 SER A N 1
ATOM 601 C CA . SER A 1 86 ? -3.426 -18.093 -9.845 1.00 95.56 86 SER A CA 1
ATOM 602 C C . SER A 1 86 ? -3.776 -18.529 -8.426 1.00 95.56 86 SER A C 1
ATOM 604 O O . SER A 1 86 ? -4.035 -19.707 -8.198 1.00 95.56 86 SER A O 1
ATOM 606 N N . SER A 1 87 ? -3.670 -17.607 -7.471 1.00 95.81 87 SER A N 1
ATOM 607 C CA . SER A 1 87 ? -3.881 -17.851 -6.045 1.00 95.81 87 SER A CA 1
ATOM 608 C C . SER A 1 87 ? -4.939 -16.936 -5.438 1.00 95.81 87 SER A C 1
ATOM 610 O O . SER A 1 87 ? -5.150 -17.025 -4.236 1.00 95.81 87 SER A O 1
ATOM 612 N N . ASP A 1 88 ? -5.532 -16.043 -6.233 1.00 96.12 88 ASP A N 1
ATOM 613 C CA . ASP A 1 88 ? -6.461 -14.985 -5.811 1.00 96.12 88 ASP A CA 1
ATOM 614 C C . ASP A 1 88 ? -5.928 -14.164 -4.619 1.00 96.12 88 ASP A C 1
ATOM 616 O O . ASP A 1 88 ? -6.667 -13.700 -3.757 1.00 96.12 88 ASP A O 1
ATOM 620 N N . MET A 1 89 ? -4.602 -14.017 -4.566 1.00 97.75 89 MET A N 1
ATOM 621 C CA . MET A 1 89 ? -3.831 -13.444 -3.461 1.00 97.75 89 MET A CA 1
ATOM 622 C C . MET A 1 89 ? -2.595 -12.741 -4.015 1.00 97.75 89 MET A C 1
ATOM 624 O O . MET A 1 89 ? -2.124 -13.049 -5.115 1.00 97.75 89 MET A O 1
ATOM 628 N N . MET A 1 90 ? -2.011 -11.844 -3.232 1.00 98.81 90 MET A N 1
ATOM 629 C CA . MET A 1 90 ? -0.727 -11.227 -3.546 1.00 98.81 90 MET A CA 1
ATOM 630 C C . MET A 1 90 ? 0.432 -12.206 -3.368 1.00 98.81 90 MET A C 1
ATOM 632 O O . MET A 1 90 ? 0.365 -13.153 -2.583 1.00 98.81 90 MET A O 1
ATOM 636 N N . ARG A 1 91 ? 1.503 -11.990 -4.127 1.00 98.56 91 ARG A N 1
ATOM 637 C CA . ARG A 1 91 ? 2.808 -12.608 -3.901 1.00 98.56 91 ARG A CA 1
ATOM 638 C C . ARG A 1 91 ? 3.496 -11.921 -2.720 1.00 98.56 91 ARG A C 1
ATOM 640 O O . ARG A 1 91 ? 3.298 -10.734 -2.491 1.00 98.56 91 ARG A O 1
ATOM 647 N N . ASP A 1 92 ? 4.312 -12.672 -1.992 1.00 98.38 92 ASP A N 1
ATOM 648 C CA . ASP A 1 92 ? 5.109 -12.220 -0.846 1.00 98.38 92 ASP A CA 1
ATOM 649 C C . ASP A 1 92 ? 6.616 -12.284 -1.144 1.00 98.38 92 ASP A C 1
ATOM 651 O O . ASP A 1 92 ? 7.419 -12.656 -0.286 1.00 98.38 92 ASP A O 1
ATOM 655 N N . ASP A 1 93 ? 7.006 -11.953 -2.379 1.00 98.62 93 ASP A N 1
ATOM 656 C CA . ASP A 1 93 ? 8.376 -12.106 -2.883 1.00 98.62 93 ASP A CA 1
ATOM 657 C C . ASP A 1 93 ? 9.399 -11.350 -2.016 1.00 98.62 93 ASP A C 1
ATOM 659 O O . ASP A 1 93 ? 10.442 -11.901 -1.660 1.00 98.62 93 ASP A O 1
ATOM 663 N N . LEU A 1 94 ? 9.070 -10.126 -1.584 1.00 98.62 94 LEU A N 1
ATOM 664 C CA . LEU A 1 94 ? 9.918 -9.323 -0.693 1.00 98.62 94 LEU A CA 1
ATOM 665 C C . LEU A 1 94 ? 10.192 -10.017 0.642 1.00 98.62 94 LEU A C 1
ATOM 667 O O . LEU A 1 94 ? 11.330 -10.028 1.115 1.00 98.62 94 LEU A O 1
ATOM 671 N N . ARG A 1 95 ? 9.169 -10.627 1.247 1.00 98.50 95 ARG A N 1
ATOM 672 C CA . ARG A 1 95 ? 9.315 -11.401 2.485 1.00 98.50 95 ARG A CA 1
ATOM 673 C C . ARG A 1 95 ? 10.128 -12.665 2.235 1.00 98.50 95 ARG A C 1
ATOM 675 O O . ARG A 1 95 ? 11.057 -12.950 2.986 1.00 98.50 95 ARG A O 1
ATOM 682 N N . ALA A 1 96 ? 9.827 -13.398 1.162 1.00 98.31 96 ALA A N 1
ATOM 683 C CA . ALA A 1 96 ? 10.539 -14.620 0.793 1.00 98.31 96 ALA A CA 1
ATOM 684 C C . ALA A 1 96 ? 12.034 -14.377 0.511 1.00 98.31 96 ALA A C 1
ATOM 686 O O . ALA A 1 96 ? 12.862 -15.234 0.823 1.00 98.31 96 ALA A O 1
ATOM 687 N N . LYS A 1 97 ? 12.383 -13.199 -0.021 1.00 98.44 97 LYS A N 1
ATOM 688 C CA . LYS A 1 97 ? 13.760 -12.737 -0.259 1.00 98.44 97 LYS A CA 1
ATOM 689 C C . LYS A 1 97 ? 14.398 -12.033 0.952 1.00 98.44 97 LYS A C 1
ATOM 691 O O . LYS A 1 97 ? 15.533 -11.580 0.848 1.00 98.44 97 LYS A O 1
ATOM 696 N N . ALA A 1 98 ? 13.705 -11.953 2.093 1.00 97.88 98 ALA A N 1
ATOM 697 C CA . ALA A 1 98 ? 14.152 -11.256 3.305 1.00 97.88 98 ALA A CA 1
ATOM 698 C C . ALA A 1 98 ? 14.523 -9.773 3.073 1.00 97.88 98 ALA A C 1
ATOM 700 O O . ALA A 1 98 ? 15.489 -9.262 3.639 1.00 97.88 98 ALA A O 1
ATOM 701 N N . LEU A 1 99 ? 13.750 -9.087 2.226 1.00 98.44 99 LEU A N 1
ATOM 702 C CA . LEU A 1 99 ? 13.956 -7.686 1.845 1.00 98.44 99 LEU A CA 1
ATOM 703 C C . LEU A 1 99 ? 13.099 -6.699 2.647 1.00 98.44 99 LEU A C 1
ATOM 705 O O . LEU A 1 99 ? 13.365 -5.500 2.601 1.00 98.44 99 LEU A O 1
ATOM 709 N N . LEU A 1 100 ? 12.076 -7.168 3.366 1.00 98.38 100 LEU A N 1
ATOM 710 C CA . LEU A 1 100 ? 11.209 -6.287 4.148 1.00 98.38 100 LEU A CA 1
ATOM 711 C C . LEU A 1 100 ? 11.981 -5.613 5.296 1.00 98.38 100 LEU A C 1
ATOM 713 O O . LEU A 1 100 ? 12.644 -6.304 6.076 1.00 98.38 100 LEU A O 1
ATOM 717 N N . PRO A 1 101 ? 11.893 -4.278 5.442 1.00 98.00 101 PRO A N 1
ATOM 718 C CA . PRO A 1 101 ? 12.508 -3.591 6.565 1.00 98.00 101 PRO A CA 1
ATOM 719 C C . PRO A 1 101 ? 11.718 -3.856 7.851 1.00 98.00 101 PRO A C 1
ATOM 721 O O . PRO A 1 101 ? 10.490 -3.917 7.843 1.00 98.00 101 PRO A O 1
ATOM 724 N N . THR A 1 102 ? 12.416 -3.954 8.983 1.00 97.56 102 THR A N 1
ATOM 725 C CA . THR A 1 102 ? 11.791 -4.092 10.314 1.00 97.56 102 THR A CA 1
ATOM 726 C C . THR A 1 102 ? 11.291 -2.761 10.873 1.00 97.56 102 THR A C 1
ATOM 728 O O . THR A 1 102 ? 10.673 -2.738 11.931 1.00 97.56 102 THR A O 1
ATOM 731 N N . ALA A 1 103 ? 11.575 -1.653 10.187 1.00 97.94 103 ALA A N 1
ATOM 732 C CA . ALA A 1 103 ? 11.065 -0.326 10.489 1.00 97.94 103 ALA A CA 1
ATOM 733 C C . ALA A 1 103 ? 10.256 0.191 9.296 1.00 97.94 103 ALA A C 1
ATOM 735 O O . ALA A 1 103 ? 10.675 0.020 8.147 1.00 97.94 103 ALA A O 1
ATOM 736 N N . SER A 1 104 ? 9.130 0.845 9.579 1.00 97.44 104 SER A N 1
ATOM 737 C CA . SER A 1 104 ? 8.297 1.503 8.574 1.00 97.44 104 SER A CA 1
ATOM 738 C C . SER A 1 104 ? 9.139 2.473 7.734 1.00 97.44 104 SER A C 1
ATOM 740 O O . SER A 1 104 ? 9.873 3.296 8.292 1.00 97.44 104 SER A O 1
ATOM 742 N N . PRO A 1 105 ? 9.037 2.421 6.393 1.00 96.38 105 PRO A N 1
ATOM 743 C CA . PRO A 1 105 ? 9.750 3.339 5.510 1.00 96.38 105 PRO A CA 1
ATOM 744 C C . PRO A 1 105 ? 9.072 4.716 5.400 1.00 96.38 105 PRO A C 1
ATOM 746 O O . PRO A 1 105 ? 9.573 5.587 4.686 1.00 96.38 105 PRO A O 1
ATOM 749 N N . TYR A 1 106 ? 7.923 4.927 6.050 1.00 95.56 106 TYR A N 1
ATOM 750 C CA . TYR A 1 106 ? 7.095 6.110 5.843 1.00 95.56 106 TYR A CA 1
ATOM 751 C C . TYR A 1 106 ? 7.324 7.180 6.910 1.00 95.56 106 TYR A C 1
ATOM 753 O O . TYR A 1 106 ? 7.050 6.989 8.095 1.00 95.56 106 TYR A O 1
ATOM 761 N N . ALA A 1 107 ? 7.754 8.362 6.466 1.00 90.81 107 ALA A N 1
ATOM 762 C CA . ALA A 1 107 ? 7.889 9.523 7.335 1.00 90.81 107 ALA A CA 1
ATOM 763 C C . ALA A 1 107 ? 6.535 9.919 7.952 1.00 90.81 107 ALA A C 1
ATOM 765 O O . ALA A 1 107 ? 5.524 10.002 7.252 1.00 90.81 107 ALA A O 1
ATOM 766 N N . GLY A 1 108 ? 6.531 10.185 9.260 1.00 86.88 108 GLY A N 1
ATOM 767 C CA . GLY A 1 108 ? 5.317 10.536 10.005 1.00 86.88 108 GLY A CA 1
ATOM 768 C C . GLY A 1 108 ? 4.409 9.346 10.333 1.00 86.88 108 GLY A C 1
ATOM 769 O O . GLY A 1 108 ? 3.317 9.561 10.834 1.00 86.88 108 GLY A O 1
ATOM 770 N N . ALA A 1 109 ? 4.854 8.117 10.057 1.00 91.19 109 ALA A N 1
ATOM 771 C CA . ALA A 1 109 ? 4.197 6.870 10.443 1.00 91.19 109 ALA A CA 1
ATOM 772 C C . ALA A 1 109 ? 5.275 5.869 10.895 1.00 91.19 109 ALA A C 1
ATOM 774 O O . ALA A 1 109 ? 5.469 4.808 10.296 1.00 91.19 109 ALA A O 1
ATOM 775 N N . ASN A 1 110 ? 6.070 6.277 11.886 1.00 91.94 110 ASN A N 1
ATOM 776 C CA . ASN A 1 110 ? 7.195 5.486 12.371 1.00 91.94 110 ASN A CA 1
ATOM 777 C C . ASN A 1 110 ? 6.663 4.302 13.180 1.00 91.94 110 ASN A C 1
ATOM 779 O O . ASN A 1 110 ? 5.917 4.493 14.130 1.00 91.94 110 ASN A O 1
ATOM 783 N N . ALA A 1 111 ? 7.083 3.099 12.817 1.00 92.19 111 ALA A N 1
ATOM 784 C CA . ALA A 1 111 ? 6.705 1.865 13.485 1.00 92.19 111 ALA A CA 1
ATOM 785 C C . ALA A 1 111 ? 7.828 0.841 13.313 1.00 92.19 111 ALA A C 1
ATOM 787 O O . ALA A 1 111 ? 8.587 0.915 12.342 1.00 92.19 111 ALA A O 1
ATOM 788 N N . THR A 1 112 ? 7.933 -0.117 14.228 1.00 95.44 112 THR A N 1
ATOM 789 C CA . THR A 1 112 ? 8.868 -1.243 14.122 1.00 95.44 112 THR A CA 1
ATOM 790 C C . THR A 1 112 ? 8.157 -2.553 14.403 1.00 95.44 112 THR A C 1
ATOM 792 O O . THR A 1 112 ? 7.184 -2.566 15.147 1.00 95.44 112 THR A O 1
ATOM 795 N N . VAL A 1 113 ? 8.662 -3.648 13.842 1.00 94.31 113 VAL A N 1
ATOM 796 C CA . VAL A 1 113 ? 8.104 -4.998 14.022 1.00 94.31 113 VAL A CA 1
ATOM 797 C C . VAL A 1 113 ? 9.173 -5.966 14.505 1.00 94.31 113 VAL A C 1
ATOM 799 O O . VAL A 1 113 ? 10.365 -5.777 14.233 1.00 94.31 113 VAL A O 1
ATOM 802 N N . ASP A 1 114 ? 8.744 -7.034 15.175 1.00 93.81 114 ASP A N 1
ATOM 803 C CA . ASP A 1 114 ? 9.604 -8.185 15.445 1.00 93.81 114 ASP A CA 1
ATOM 804 C C . ASP A 1 114 ? 9.952 -8.886 14.112 1.00 93.81 114 ASP A C 1
ATOM 806 O O . ASP A 1 114 ? 9.042 -9.267 13.367 1.00 93.81 114 ASP A O 1
ATOM 810 N N . PRO A 1 115 ? 11.242 -9.105 13.783 1.00 94.88 115 PRO A N 1
ATOM 811 C CA . PRO A 1 115 ? 11.641 -9.858 12.593 1.00 94.88 115 PRO A CA 1
ATOM 812 C C . PRO A 1 115 ? 11.003 -11.251 12.475 1.00 94.88 115 PRO A C 1
ATOM 814 O O . PRO A 1 115 ? 10.862 -11.763 11.362 1.00 94.88 115 PRO A O 1
ATOM 817 N N . ALA A 1 116 ? 10.614 -11.876 13.594 1.00 94.44 116 ALA A N 1
ATOM 818 C CA . ALA A 1 116 ? 9.917 -13.161 13.615 1.00 94.44 116 ALA A CA 1
ATOM 819 C C . ALA A 1 116 ? 8.592 -13.123 12.842 1.00 94.44 116 ALA A C 1
ATOM 821 O O . ALA A 1 116 ? 8.174 -14.149 12.300 1.00 94.44 116 ALA A O 1
ATOM 822 N N . LEU A 1 117 ? 7.970 -11.948 12.708 1.00 94.75 117 LEU A N 1
ATOM 823 C CA . LEU A 1 117 ? 6.739 -11.784 11.944 1.00 94.75 117 LEU A CA 1
ATOM 824 C C . LEU A 1 117 ? 6.922 -12.124 10.456 1.00 94.75 117 LEU A C 1
ATOM 826 O O . LEU A 1 117 ? 6.024 -12.669 9.817 1.00 94.75 117 LEU A O 1
ATOM 830 N N . PHE A 1 118 ? 8.117 -11.910 9.901 1.00 97.19 118 PHE A N 1
ATOM 831 C CA . PHE A 1 118 ? 8.415 -12.238 8.502 1.00 97.19 118 PHE A CA 1
ATOM 832 C C . PHE A 1 118 ? 8.631 -13.742 8.250 1.00 97.19 118 PHE A C 1
ATOM 834 O O . PHE A 1 118 ? 8.763 -14.168 7.096 1.00 97.19 118 PHE A O 1
ATOM 841 N N . ALA A 1 119 ? 8.620 -14.568 9.303 1.00 96.81 119 ALA A N 1
ATOM 842 C CA . ALA A 1 119 ? 8.601 -16.024 9.180 1.00 96.81 119 ALA A CA 1
ATOM 843 C C . ALA A 1 119 ? 7.198 -16.584 8.872 1.00 96.81 119 ALA A C 1
ATOM 845 O O . ALA A 1 119 ? 7.089 -17.739 8.453 1.00 96.81 119 ALA A O 1
ATOM 846 N N . VAL A 1 120 ? 6.135 -15.789 9.052 1.00 97.12 120 VAL A N 1
ATOM 847 C CA . VAL A 1 120 ? 4.756 -16.186 8.729 1.00 97.12 120 VAL A CA 1
ATOM 848 C C . VAL A 1 120 ? 4.605 -16.393 7.215 1.00 97.12 120 VAL A C 1
ATOM 850 O O . VAL A 1 120 ? 5.135 -15.632 6.406 1.00 97.12 120 VAL A O 1
ATOM 853 N N . THR A 1 121 ? 3.895 -17.457 6.828 1.00 97.81 121 THR A N 1
ATOM 854 C CA . THR A 1 121 ? 3.624 -17.838 5.428 1.00 97.81 121 THR A CA 1
ATOM 855 C C . THR A 1 121 ? 2.131 -18.133 5.227 1.00 97.81 121 THR A C 1
ATOM 857 O O . THR A 1 121 ? 1.370 -18.157 6.191 1.00 97.81 121 THR A O 1
ATOM 860 N N . GLY A 1 122 ? 1.702 -18.388 3.986 1.00 97.88 122 GLY A N 1
ATOM 861 C CA . GLY A 1 122 ? 0.282 -18.586 3.658 1.00 97.88 122 GLY A CA 1
ATOM 862 C C . GLY A 1 122 ? -0.452 -17.255 3.500 1.00 97.88 122 GLY A C 1
ATOM 863 O O . GLY A 1 122 ? 0.189 -16.257 3.192 1.00 97.88 122 GLY A O 1
ATOM 864 N N . SER A 1 123 ? -1.772 -17.230 3.694 1.00 98.25 123 SER A N 1
ATOM 865 C CA . SER A 1 123 ? -2.602 -16.025 3.499 1.00 98.25 123 SER A CA 1
ATOM 866 C C . SER A 1 123 ? -2.110 -14.816 4.306 1.00 98.25 123 SER A C 1
ATOM 868 O O . SER A 1 123 ? -2.048 -13.711 3.782 1.00 98.25 123 SER A O 1
ATOM 870 N N . ASN A 1 124 ? -1.618 -15.060 5.522 1.00 98.00 124 ASN A N 1
ATOM 871 C CA . ASN A 1 124 ? -1.197 -14.011 6.452 1.00 98.00 124 ASN A CA 1
ATOM 872 C C . ASN A 1 124 ? 0.281 -13.610 6.275 1.00 98.00 124 ASN A C 1
ATOM 874 O O . ASN A 1 124 ? 0.847 -12.919 7.121 1.00 98.00 124 ASN A O 1
ATOM 878 N N . ALA A 1 125 ? 0.961 -14.085 5.224 1.00 98.44 125 ALA A N 1
ATOM 879 C CA . ALA A 1 125 ? 2.340 -13.678 4.973 1.00 98.44 125 ALA A CA 1
ATOM 880 C C . ALA A 1 125 ? 2.390 -12.180 4.645 1.00 98.44 125 ALA A C 1
ATOM 882 O O . ALA A 1 125 ? 1.590 -11.693 3.847 1.00 98.44 125 ALA A O 1
ATOM 883 N N . ILE A 1 126 ? 3.352 -11.460 5.223 1.00 98.69 126 ILE A N 1
ATOM 884 C CA . ILE A 1 126 ? 3.495 -10.026 4.965 1.00 98.69 126 ILE A CA 1
ATOM 885 C C . ILE A 1 126 ? 3.994 -9.799 3.534 1.00 98.69 126 ILE A C 1
ATOM 887 O O . ILE A 1 126 ? 4.993 -10.384 3.115 1.00 98.69 126 ILE A O 1
ATOM 891 N N . VAL A 1 127 ? 3.299 -8.939 2.798 1.00 98.75 127 VAL A N 1
ATOM 892 C CA . VAL A 1 127 ? 3.635 -8.483 1.445 1.00 98.75 127 VAL A CA 1
ATOM 893 C C . VAL A 1 127 ? 4.499 -7.230 1.511 1.00 98.75 127 VAL A C 1
ATOM 895 O O . VAL A 1 127 ? 5.558 -7.198 0.888 1.00 98.75 127 VAL A O 1
ATOM 898 N N . ASP A 1 128 ? 4.059 -6.208 2.254 1.00 98.69 128 ASP A N 1
ATOM 899 C CA . ASP A 1 128 ? 4.780 -4.942 2.432 1.00 98.69 128 ASP A CA 1
ATOM 900 C C . ASP A 1 128 ? 4.177 -4.080 3.558 1.00 98.69 128 ASP A C 1
ATOM 902 O O . ASP A 1 128 ? 3.122 -4.387 4.106 1.00 98.69 128 ASP A O 1
ATOM 906 N N . TRP A 1 129 ? 4.829 -2.960 3.857 1.00 98.62 129 TRP A N 1
ATOM 907 C CA . TRP A 1 129 ? 4.298 -1.857 4.643 1.00 98.62 129 TRP A CA 1
ATOM 908 C C . TRP A 1 129 ? 3.340 -0.974 3.832 1.00 98.62 129 TRP A C 1
ATOM 910 O O . TRP A 1 129 ? 3.629 -0.583 2.696 1.00 98.62 129 TRP A O 1
ATOM 920 N N . VAL A 1 130 ? 2.261 -0.532 4.473 1.00 98.69 130 VAL A N 1
ATOM 921 C CA . VAL A 1 130 ? 1.346 0.515 3.989 1.00 98.69 130 VAL A CA 1
ATOM 922 C C . VAL A 1 130 ? 1.198 1.613 5.039 1.00 98.69 130 VAL A C 1
ATOM 924 O O . VAL A 1 130 ? 1.550 1.435 6.204 1.00 98.69 130 VAL A O 1
ATOM 927 N N . VAL A 1 131 ? 0.660 2.758 4.631 1.00 97.81 131 VAL A N 1
ATOM 928 C CA . VAL A 1 131 ? 0.194 3.796 5.555 1.00 97.81 131 VAL A CA 1
ATOM 929 C C . VAL A 1 131 ? -1.300 3.939 5.414 1.00 97.81 131 VAL A C 1
ATOM 931 O O . VAL A 1 131 ? -1.800 4.095 4.302 1.00 97.81 131 VAL A O 1
ATOM 934 N N . VAL A 1 132 ? -1.981 3.980 6.546 1.00 97.62 132 VAL A N 1
ATOM 935 C CA . VAL A 1 132 ? -3.385 4.349 6.630 1.00 97.62 132 VAL A CA 1
ATOM 936 C C . VAL A 1 132 ? -3.477 5.763 7.198 1.00 97.62 132 VAL A C 1
ATOM 938 O O . VAL A 1 132 ? -2.852 6.087 8.208 1.00 97.62 132 VAL A O 1
ATOM 941 N N . GLU A 1 133 ? -4.222 6.621 6.514 1.00 96.81 133 GLU A N 1
ATOM 942 C CA . GLU A 1 133 ? -4.511 7.993 6.922 1.00 96.81 133 GLU A CA 1
ATOM 943 C C . GLU A 1 133 ? -6.005 8.125 7.220 1.00 96.81 133 GLU A C 1
ATOM 945 O O . GLU A 1 133 ? -6.838 7.806 6.367 1.00 96.81 133 GLU A O 1
ATOM 950 N N . LEU A 1 134 ? -6.333 8.657 8.397 1.00 95.69 134 LEU A N 1
ATOM 951 C CA . LEU A 1 134 ? -7.656 9.205 8.670 1.00 95.69 134 LEU A CA 1
ATOM 952 C C . LEU A 1 134 ? -7.659 10.672 8.257 1.00 95.69 134 LEU A C 1
ATOM 954 O O . LEU A 1 134 ? -6.725 11.424 8.558 1.00 95.69 134 LEU A O 1
ATOM 958 N N . ARG A 1 135 ? -8.702 11.088 7.549 1.00 96.38 135 ARG A N 1
ATOM 959 C CA . ARG A 1 135 ? -8.832 12.428 6.972 1.00 96.38 135 ARG A CA 1
ATOM 960 C C . ARG A 1 135 ? -10.135 13.081 7.407 1.00 96.38 135 ARG A C 1
ATOM 962 O O . ARG A 1 135 ? -11.164 12.417 7.510 1.00 96.38 135 ARG A O 1
ATOM 969 N N . ASP A 1 136 ? -10.078 14.388 7.641 1.00 94.75 136 ASP A N 1
ATOM 970 C CA . ASP A 1 136 ? -11.203 15.178 8.148 1.00 94.75 136 ASP A CA 1
ATOM 971 C C . ASP A 1 136 ? -12.417 15.106 7.203 1.00 94.75 136 ASP A C 1
ATOM 973 O O . ASP A 1 136 ? -12.289 15.253 5.983 1.00 94.75 136 ASP A O 1
ATOM 977 N N . SER A 1 137 ? -13.613 14.884 7.754 1.00 95.88 137 SER A N 1
ATOM 978 C CA . SER A 1 137 ? -14.849 14.766 6.966 1.00 95.88 137 SER A CA 1
ATOM 979 C C . SER A 1 137 ? -15.320 16.088 6.355 1.00 95.88 137 SER A C 1
ATOM 981 O O . SER A 1 137 ? -15.990 16.075 5.318 1.00 95.88 137 SER A O 1
ATOM 983 N N . GLY A 1 138 ? -14.963 17.228 6.953 1.00 95.25 138 GLY A N 1
ATOM 984 C CA . GLY A 1 138 ? -15.259 18.565 6.437 1.00 95.25 138 GLY A CA 1
ATOM 985 C C . GLY A 1 138 ? -14.255 19.048 5.386 1.00 95.25 138 GLY A C 1
ATOM 986 O O . GLY A 1 138 ? -14.616 19.826 4.499 1.00 95.25 138 GLY A O 1
ATOM 987 N N . ASN A 1 139 ? -13.010 18.580 5.455 1.00 95.19 139 ASN A N 1
ATOM 988 C CA . ASN A 1 139 ? -11.951 18.858 4.496 1.00 95.19 139 ASN A CA 1
ATOM 989 C C . ASN A 1 139 ? -11.036 17.631 4.291 1.00 95.19 139 ASN A C 1
ATOM 991 O O . ASN A 1 139 ? -10.026 17.495 4.986 1.00 95.19 139 ASN A O 1
ATOM 995 N N . PRO A 1 140 ? -11.285 16.799 3.262 1.00 95.44 140 PRO A N 1
ATOM 996 C CA . PRO A 1 140 ? -10.549 15.549 3.052 1.00 95.44 140 PRO A CA 1
ATOM 997 C C . PRO A 1 140 ? -9.072 15.730 2.652 1.00 95.44 140 PRO A C 1
ATOM 999 O O . PRO A 1 140 ? -8.348 14.744 2.500 1.00 95.44 140 PRO A O 1
ATOM 1002 N N . ALA A 1 141 ? -8.601 16.967 2.457 1.00 95.94 141 ALA A N 1
ATOM 1003 C CA . ALA A 1 141 ? -7.179 17.268 2.286 1.00 95.94 141 ALA A CA 1
ATOM 1004 C C . ALA A 1 141 ? -6.405 17.299 3.620 1.00 95.94 141 ALA A C 1
ATOM 1006 O O . ALA A 1 141 ? -5.177 17.217 3.611 1.00 95.94 141 ALA A O 1
ATOM 1007 N N . THR A 1 142 ? -7.100 17.422 4.754 1.00 95.25 142 THR A N 1
ATOM 1008 C CA . THR A 1 142 ? -6.496 17.428 6.090 1.00 95.25 142 THR A CA 1
ATOM 1009 C C . THR A 1 142 ? -6.384 16.000 6.615 1.00 95.25 142 THR A C 1
ATOM 1011 O O . THR A 1 142 ? -7.396 15.331 6.809 1.00 95.25 142 THR A O 1
ATOM 1014 N N . VAL A 1 143 ? -5.158 15.549 6.880 1.00 94.69 143 VAL A N 1
ATOM 1015 C CA . VAL A 1 143 ? -4.888 14.287 7.586 1.00 94.69 143 VAL A CA 1
ATOM 1016 C C . VAL A 1 143 ? -4.985 14.547 9.089 1.00 94.69 143 VAL A C 1
ATOM 1018 O O . VAL A 1 143 ? -4.276 15.416 9.596 1.00 94.69 143 VAL A O 1
ATOM 1021 N N . VAL A 1 144 ? -5.866 13.819 9.776 1.00 92.94 144 VAL A N 1
ATOM 1022 C CA . VAL A 1 144 ? -6.077 13.923 11.231 1.00 92.94 144 VAL A CA 1
ATOM 1023 C C . VAL A 1 144 ? -5.333 12.832 11.998 1.00 92.94 144 VAL A C 1
ATOM 1025 O O . VAL A 1 144 ? -4.819 13.112 13.071 1.00 92.94 144 VAL A O 1
ATOM 1028 N N . ALA A 1 145 ? -5.165 11.650 11.398 1.00 92.25 145 ALA A N 1
ATOM 1029 C CA . ALA A 1 145 ? -4.347 10.570 11.944 1.00 92.25 145 ALA A CA 1
ATOM 1030 C C . ALA A 1 145 ? -3.578 9.859 10.831 1.00 92.25 145 ALA A C 1
ATOM 1032 O O . ALA A 1 145 ? -4.029 9.803 9.683 1.00 92.25 145 ALA A O 1
ATOM 1033 N N . ARG A 1 146 ? -2.421 9.287 11.164 1.00 93.06 146 ARG A N 1
ATOM 1034 C CA . ARG A 1 146 ? -1.594 8.535 10.219 1.00 93.06 146 ARG A CA 1
ATOM 1035 C C . ARG A 1 146 ? -0.860 7.411 10.937 1.00 93.06 146 ARG A C 1
ATOM 1037 O O . ARG A 1 146 ? -0.060 7.683 11.825 1.00 93.06 146 ARG A O 1
ATOM 1044 N N . ARG A 1 147 ? -1.066 6.170 10.498 1.00 93.81 147 ARG A N 1
ATOM 1045 C CA . ARG A 1 147 ? -0.446 4.978 11.094 1.00 93.81 147 ARG A CA 1
ATOM 1046 C C . ARG A 1 147 ? 0.117 4.051 10.025 1.00 93.81 147 ARG A C 1
ATOM 1048 O O . ARG A 1 147 ? -0.415 3.962 8.918 1.00 93.81 147 ARG A O 1
ATOM 1055 N N . ALA A 1 148 ? 1.234 3.398 10.334 1.00 96.94 148 ALA A N 1
ATOM 1056 C CA . ALA A 1 148 ? 1.822 2.386 9.463 1.00 96.94 148 ALA A CA 1
ATOM 1057 C C . ALA A 1 148 ? 1.237 1.017 9.805 1.00 96.94 148 ALA A C 1
ATOM 1059 O O . ALA A 1 148 ? 1.158 0.657 10.975 1.00 96.94 148 ALA A O 1
ATOM 1060 N N . GLY A 1 149 ? 0.859 0.269 8.776 1.00 97.31 149 GLY A N 1
ATOM 1061 C CA . GLY A 1 149 ? 0.340 -1.088 8.889 1.00 97.31 149 GLY A CA 1
ATOM 1062 C C . GLY A 1 149 ? 1.101 -2.046 7.985 1.00 97.31 149 GLY A C 1
ATOM 1063 O O . GLY A 1 149 ? 1.909 -1.639 7.141 1.00 97.31 149 GLY A O 1
ATOM 1064 N N . LEU A 1 150 ? 0.820 -3.329 8.150 1.00 98.56 150 LEU A N 1
ATOM 1065 C CA . LEU A 1 150 ? 1.390 -4.404 7.355 1.00 98.56 150 LEU A CA 1
ATOM 1066 C C . LEU A 1 150 ? 0.312 -5.000 6.466 1.00 98.56 150 LEU A C 1
ATOM 1068 O O . LEU A 1 150 ? -0.765 -5.352 6.932 1.00 98.56 150 LEU A O 1
ATOM 1072 N N . LEU A 1 151 ? 0.618 -5.134 5.184 1.00 98.81 151 LEU A N 1
ATOM 1073 C CA . LEU A 1 151 ? -0.258 -5.765 4.213 1.00 98.81 151 LEU A CA 1
ATOM 1074 C C . LEU A 1 151 ? 0.005 -7.270 4.153 1.00 98.81 151 LEU A C 1
ATOM 1076 O O . LEU A 1 151 ? 1.150 -7.679 3.958 1.00 98.81 151 LEU A O 1
ATOM 1080 N N . GLN A 1 152 ? -1.043 -8.082 4.248 1.00 98.81 152 GLN A N 1
ATOM 1081 C CA . GLN A 1 152 ? -1.006 -9.540 4.120 1.00 98.81 152 GLN A CA 1
ATOM 1082 C C . GLN A 1 152 ? -1.423 -10.007 2.719 1.00 98.81 152 GLN A C 1
ATOM 1084 O O . GLN A 1 152 ? -2.001 -9.248 1.942 1.00 98.81 152 GLN A O 1
ATOM 1089 N N . ARG A 1 153 ? -1.110 -11.256 2.349 1.00 98.69 153 ARG A N 1
ATOM 1090 C CA . ARG A 1 153 ? -1.325 -11.763 0.977 1.00 98.69 153 ARG A CA 1
ATOM 1091 C C . ARG A 1 153 ? -2.790 -11.833 0.562 1.00 98.69 153 ARG A C 1
ATOM 1093 O O . ARG A 1 153 ? -3.074 -11.706 -0.629 1.00 98.69 153 ARG A O 1
ATOM 1100 N N . ASP A 1 154 ? -3.699 -12.051 1.498 1.00 98.44 154 ASP A N 1
ATOM 1101 C CA . ASP A 1 154 ? -5.151 -12.039 1.282 1.00 98.44 154 ASP A CA 1
ATOM 1102 C C . ASP A 1 154 ? -5.774 -10.634 1.297 1.00 98.44 154 ASP A C 1
ATOM 1104 O O . ASP A 1 154 ? -6.981 -10.493 1.090 1.00 98.44 154 ASP A O 1
ATOM 1108 N N . GLY A 1 155 ? -4.942 -9.602 1.444 1.00 98.44 155 GLY A N 1
ATOM 1109 C CA . GLY A 1 155 ? -5.319 -8.201 1.322 1.00 98.44 155 GLY A CA 1
ATOM 1110 C C . GLY A 1 155 ? -5.611 -7.514 2.646 1.00 98.44 155 GLY A C 1
ATOM 1111 O O . GLY A 1 155 ? -5.804 -6.300 2.641 1.00 98.44 155 GLY A O 1
ATOM 1112 N N . ASP A 1 156 ? -5.613 -8.247 3.760 1.00 98.50 156 ASP A N 1
ATOM 1113 C CA . ASP A 1 156 ? -5.790 -7.668 5.088 1.00 98.50 156 ASP A CA 1
ATOM 1114 C C . ASP A 1 156 ? -4.634 -6.715 5.437 1.00 98.50 156 ASP A C 1
ATOM 1116 O O . ASP A 1 156 ? -3.454 -7.024 5.239 1.00 98.50 156 ASP A O 1
ATOM 1120 N N . VAL A 1 157 ? -4.976 -5.527 5.938 1.00 98.50 157 VAL A N 1
ATOM 1121 C CA . VAL A 1 157 ? -4.026 -4.596 6.556 1.00 98.50 157 VAL A CA 1
ATOM 1122 C C . VAL A 1 157 ? -4.154 -4.727 8.065 1.00 98.50 157 VAL A C 1
ATOM 1124 O O . VAL A 1 157 ? -5.217 -4.472 8.629 1.00 98.50 157 VAL A O 1
ATOM 1127 N N . VAL A 1 158 ? -3.050 -5.092 8.702 1.00 96.31 158 VAL A N 1
ATOM 1128 C CA . VAL A 1 158 ? -2.974 -5.368 10.138 1.00 96.31 158 VAL A CA 1
ATOM 1129 C C . VAL A 1 158 ? -1.975 -4.444 10.826 1.00 96.31 158 VAL A C 1
ATOM 1131 O O . VAL A 1 158 ? -1.066 -3.897 10.189 1.00 96.31 158 VAL A O 1
ATOM 1134 N N . SER A 1 159 ? -2.126 -4.296 12.140 1.00 93.38 159 SER A N 1
ATOM 1135 C CA . SER A 1 159 ? -1.175 -3.584 12.994 1.00 93.38 159 SER A CA 1
ATOM 1136 C C . SER A 1 159 ? 0.204 -4.271 13.006 1.00 93.38 159 SER A C 1
ATOM 1138 O O . SER A 1 159 ? 0.429 -5.333 12.417 1.00 93.38 159 SER A O 1
ATOM 1140 N N . THR A 1 160 ? 1.172 -3.665 13.687 1.00 91.56 160 THR A N 1
ATOM 1141 C CA . THR A 1 160 ? 2.578 -4.107 13.750 1.00 91.56 160 THR A CA 1
ATOM 1142 C C . THR A 1 160 ? 2.772 -5.463 14.436 1.00 91.56 160 THR A C 1
ATOM 1144 O O . THR A 1 160 ? 3.815 -6.095 14.263 1.00 91.56 160 THR A O 1
ATOM 1147 N N . ASN A 1 161 ? 1.762 -5.955 15.157 1.00 86.12 161 ASN A N 1
ATOM 1148 C CA . ASN A 1 161 ? 1.733 -7.317 15.691 1.00 86.12 161 ASN A CA 1
ATOM 1149 C C . ASN A 1 161 ? 1.409 -8.386 14.623 1.00 86.12 161 ASN A C 1
ATOM 1151 O O . ASN A 1 161 ? 1.583 -9.579 14.871 1.00 86.12 161 ASN A O 1
ATOM 1155 N N . GLY A 1 162 ? 0.967 -7.969 13.431 1.00 88.31 162 GLY A N 1
ATOM 1156 C CA . GLY A 1 162 ? 0.674 -8.844 12.303 1.00 88.31 162 GLY A CA 1
ATOM 1157 C C . GLY A 1 162 ? -0.643 -9.615 12.386 1.00 88.31 162 GLY A C 1
ATOM 1158 O O . GLY A 1 162 ? -0.830 -10.544 11.600 1.00 88.31 162 GLY A O 1
ATOM 1159 N N . VAL A 1 163 ? -1.530 -9.277 13.324 1.00 88.50 163 VAL A N 1
ATOM 1160 C CA . VAL A 1 163 ? -2.801 -9.985 13.547 1.00 88.50 163 VAL A CA 1
ATOM 1161 C C . VAL A 1 163 ? -3.965 -9.019 13.742 1.00 88.50 163 VAL A C 1
ATOM 1163 O O . VAL A 1 163 ? -4.996 -9.192 13.100 1.00 88.50 163 VAL A O 1
ATOM 1166 N N . SER A 1 164 ? -3.817 -8.024 14.616 1.00 89.19 164 SER A N 1
ATOM 1167 C CA . SER A 1 164 ? -4.909 -7.112 14.967 1.00 89.19 164 SER A CA 1
ATOM 1168 C C . SER A 1 164 ? -5.248 -6.168 13.817 1.00 89.19 164 SER A C 1
ATOM 1170 O O . SER A 1 164 ? -4.381 -5.814 13.012 1.00 89.19 164 SER A O 1
ATOM 1172 N N . ALA A 1 165 ? -6.506 -5.726 13.774 1.00 91.06 165 ALA A N 1
ATOM 1173 C CA . ALA A 1 165 ? -6.932 -4.628 12.914 1.00 91.06 165 ALA A CA 1
ATOM 1174 C C . ALA A 1 165 ? -6.132 -3.345 13.212 1.00 91.06 165 ALA A C 1
ATOM 1176 O O . ALA A 1 165 ? -5.425 -3.246 14.217 1.00 91.06 165 ALA A O 1
ATOM 1177 N N . MET A 1 166 ? -6.213 -2.369 12.308 1.00 91.06 166 MET A N 1
ATOM 1178 C CA . MET A 1 166 ? -5.548 -1.085 12.509 1.00 91.06 166 MET A CA 1
ATOM 1179 C C . MET A 1 166 ? -6.284 -0.300 13.584 1.00 91.06 166 MET A C 1
ATOM 1181 O O . MET A 1 166 ? -7.450 0.026 13.396 1.00 91.06 166 MET A O 1
ATOM 1185 N N . ASP A 1 167 ? -5.598 0.018 14.667 1.00 86.25 167 ASP A N 1
ATOM 1186 C CA . ASP A 1 167 ? -6.154 0.796 15.762 1.00 86.25 167 ASP A CA 1
ATOM 1187 C C . ASP A 1 167 ? -5.755 2.270 15.647 1.00 86.25 167 ASP A C 1
ATOM 1189 O O . ASP A 1 167 ? -4.636 2.584 15.231 1.00 86.25 167 ASP A O 1
ATOM 1193 N N . PHE A 1 168 ? -6.699 3.156 15.943 1.00 84.75 168 PHE A N 1
ATOM 1194 C CA . PHE A 1 168 ? -6.552 4.604 15.911 1.00 84.75 168 PHE A CA 1
ATOM 1195 C C . PHE A 1 168 ? -6.891 5.273 17.254 1.00 84.75 168 PHE A C 1
ATOM 1197 O O . PHE A 1 168 ? -6.987 6.505 17.252 1.00 84.75 168 PHE A O 1
ATOM 1204 N N . GLY A 1 169 ? -7.057 4.503 18.336 1.00 76.62 169 GLY A N 1
ATOM 1205 C CA . GLY A 1 169 ? -7.327 5.001 19.690 1.00 76.62 169 GLY A CA 1
ATOM 1206 C C . GLY A 1 169 ? -8.526 5.945 19.729 1.00 76.62 169 GLY A C 1
ATOM 1207 O O . GLY A 1 169 ? -9.476 5.798 18.948 1.00 76.62 169 GLY A O 1
ATOM 1208 N N . ASP A 1 170 ? -8.418 7.002 20.533 1.00 69.88 170 ASP A N 1
ATOM 1209 C CA . ASP A 1 170 ? -9.411 8.065 20.778 1.00 69.88 170 ASP A CA 1
ATOM 1210 C C . ASP A 1 170 ? -10.016 8.790 19.544 1.00 69.88 170 ASP A C 1
ATOM 1212 O O . ASP A 1 170 ? -10.879 9.678 19.669 1.00 69.88 170 ASP A O 1
ATOM 1216 N N . HIS A 1 171 ? -9.583 8.481 18.316 1.00 77.44 171 HIS A N 1
ATOM 1217 C CA . HIS A 1 171 ? -10.168 9.077 17.116 1.00 77.44 171 HIS A CA 1
ATOM 1218 C C . HIS A 1 171 ? -11.624 8.644 16.939 1.00 77.44 171 HIS A C 1
ATOM 1220 O O . HIS A 1 171 ? -11.927 7.516 16.571 1.00 77.44 171 HIS A O 1
ATOM 1226 N N . SER A 1 172 ? -12.536 9.605 17.076 1.00 76.00 172 SER A N 1
ATOM 1227 C CA . SER A 1 172 ? -13.974 9.387 16.930 1.00 76.00 172 SER A CA 1
ATOM 1228 C C . SER A 1 172 ? -14.598 10.229 15.814 1.00 76.00 172 SER A C 1
ATOM 1230 O O . SER A 1 172 ? -14.072 11.257 15.377 1.00 76.00 172 SER A O 1
ATOM 1232 N N . GLY A 1 173 ? -15.775 9.793 15.362 1.00 83.75 173 GLY A N 1
ATOM 1233 C CA . GLY A 1 173 ? -16.590 10.505 14.382 1.00 83.75 173 GLY A CA 1
ATOM 1234 C C . GLY A 1 173 ? -16.353 10.083 12.933 1.00 83.75 173 GLY A C 1
ATOM 1235 O O . GLY A 1 173 ? -15.754 9.051 12.636 1.00 83.75 173 GLY A O 1
ATOM 1236 N N . ASP A 1 174 ? -16.903 10.879 12.016 1.00 93.19 174 ASP A N 1
ATOM 1237 C CA . ASP A 1 174 ? -16.859 10.605 10.583 1.00 93.19 174 ASP A CA 1
ATOM 1238 C C . ASP A 1 174 ? -15.516 11.042 9.986 1.00 93.19 174 ASP A C 1
ATOM 1240 O O . ASP A 1 174 ? -15.158 12.225 10.045 1.00 93.19 174 ASP A O 1
ATOM 1244 N N . VAL A 1 175 ? -14.814 10.111 9.338 1.00 95.25 175 VAL A N 1
ATOM 1245 C CA . VAL A 1 175 ? -13.517 10.343 8.683 1.00 95.25 175 VAL A CA 1
ATOM 1246 C C . VAL A 1 175 ? -13.465 9.701 7.305 1.00 95.25 175 VAL A C 1
ATOM 1248 O O . VAL A 1 175 ? -14.083 8.672 7.048 1.00 95.25 175 VAL A O 1
ATOM 1251 N N . TYR A 1 176 ? -12.686 10.270 6.394 1.00 97.50 176 TYR A N 1
ATOM 1252 C CA . TYR A 1 176 ? -12.265 9.526 5.211 1.00 97.50 176 TYR A CA 1
ATOM 1253 C C . TYR A 1 176 ? -11.097 8.614 5.574 1.00 97.50 176 TYR A C 1
ATOM 1255 O O . TYR A 1 176 ? -10.167 9.039 6.258 1.00 97.50 176 TYR A O 1
ATOM 1263 N N . VAL A 1 177 ? -11.118 7.383 5.070 1.00 97.31 177 VAL A N 1
ATOM 1264 C CA . VAL A 1 177 ? -10.018 6.428 5.240 1.00 97.31 177 VAL A CA 1
ATOM 1265 C C . VAL A 1 177 ? -9.246 6.368 3.935 1.00 97.31 177 VAL A C 1
ATOM 1267 O O . VAL A 1 177 ? -9.829 6.055 2.895 1.00 97.31 177 VAL A O 1
ATOM 1270 N N . ALA A 1 178 ? -7.948 6.657 3.978 1.00 97.94 178 ALA A N 1
ATOM 1271 C CA . ALA A 1 178 ? -7.051 6.537 2.836 1.00 97.94 178 ALA A CA 1
ATOM 1272 C C . ALA A 1 178 ? -5.925 5.538 3.107 1.00 97.94 178 ALA A C 1
ATOM 1274 O O . ALA A 1 178 ? -5.379 5.492 4.205 1.00 97.94 178 ALA A O 1
ATOM 1275 N N . VAL A 1 179 ? -5.540 4.774 2.086 1.00 98.38 179 VAL A N 1
ATOM 1276 C CA . VAL A 1 179 ? -4.393 3.861 2.128 1.00 98.38 179 VAL A CA 1
ATOM 1277 C C . VAL A 1 179 ? -3.368 4.312 1.099 1.00 98.38 179 VAL A C 1
ATOM 1279 O O . VAL A 1 179 ? -3.679 4.472 -0.085 1.00 98.38 179 VAL A O 1
ATOM 1282 N N . ARG A 1 180 ? -2.134 4.523 1.557 1.00 98.00 180 ARG A N 1
ATOM 1283 C CA . ARG A 1 180 ? -0.978 4.896 0.741 1.00 98.00 180 ARG A CA 1
ATOM 1284 C C . ARG A 1 180 ? 0.040 3.765 0.737 1.00 98.00 180 ARG A C 1
ATOM 1286 O O . ARG A 1 180 ? 0.281 3.115 1.755 1.00 98.00 180 ARG A O 1
ATOM 1293 N N . HIS A 1 181 ? 0.684 3.588 -0.406 1.00 98.19 181 HIS A N 1
ATOM 1294 C CA . HIS A 1 181 ? 1.783 2.652 -0.588 1.00 98.19 181 HIS A CA 1
ATOM 1295 C C . HIS A 1 181 ? 2.943 3.356 -1.300 1.00 98.19 181 HIS A C 1
ATOM 1297 O O . HIS A 1 181 ? 2.749 4.386 -1.941 1.00 98.19 181 HIS A O 1
ATOM 1303 N N . ARG A 1 182 ? 4.164 2.843 -1.150 1.00 96.38 182 ARG A N 1
ATOM 1304 C CA . ARG A 1 182 ? 5.396 3.486 -1.635 1.00 96.38 182 ARG A CA 1
ATOM 1305 C C . ARG A 1 182 ? 5.521 3.573 -3.158 1.00 96.38 182 ARG A C 1
ATOM 1307 O O . ARG A 1 182 ? 6.292 4.403 -3.623 1.00 96.38 182 ARG A O 1
ATOM 1314 N N . ASN A 1 183 ? 4.844 2.698 -3.904 1.00 96.81 183 ASN A N 1
ATOM 1315 C CA . ASN A 1 183 ? 4.976 2.602 -5.365 1.00 96.81 183 ASN A CA 1
ATOM 1316 C C . ASN A 1 183 ? 3.645 2.308 -6.095 1.00 96.81 183 ASN A C 1
ATOM 1318 O O . ASN A 1 183 ? 3.632 1.999 -7.293 1.00 96.81 183 ASN A O 1
ATOM 1322 N N . HIS A 1 184 ? 2.525 2.428 -5.374 1.00 98.50 184 HIS A N 1
ATOM 1323 C CA . HIS A 1 184 ? 1.170 2.356 -5.913 1.00 98.50 184 HIS A CA 1
ATOM 1324 C C . HIS A 1 184 ? 0.396 3.639 -5.592 1.00 98.50 184 HIS A C 1
ATOM 1326 O O . HIS A 1 184 ? 0.586 4.236 -4.530 1.00 98.50 184 HIS A O 1
ATOM 1332 N N . LEU A 1 185 ? -0.520 4.033 -6.479 1.00 98.62 185 LEU A N 1
ATOM 1333 C CA . LEU A 1 185 ? -1.378 5.196 -6.258 1.00 98.62 185 LEU A CA 1
ATOM 1334 C C . LEU A 1 185 ? -2.346 4.946 -5.103 1.00 98.62 185 LEU A C 1
ATOM 1336 O O . LEU A 1 185 ? -3.008 3.907 -5.046 1.00 98.62 185 LEU A O 1
ATOM 1340 N N . ALA A 1 186 ? -2.432 5.924 -4.205 1.00 98.00 186 ALA A N 1
ATOM 1341 C CA . ALA A 1 186 ? -3.273 5.861 -3.022 1.00 98.00 186 ALA A CA 1
ATOM 1342 C C . ALA A 1 186 ? -4.767 5.745 -3.360 1.00 98.00 186 ALA A C 1
ATOM 1344 O O . ALA A 1 186 ? -5.240 6.273 -4.370 1.00 98.00 186 ALA A O 1
ATOM 1345 N N . VAL A 1 187 ? -5.514 5.108 -2.459 1.00 98.12 187 VAL A N 1
ATOM 1346 C CA . VAL A 1 187 ? -6.978 4.990 -2.517 1.00 98.12 187 VAL A CA 1
ATOM 1347 C C . VAL A 1 187 ? -7.594 5.606 -1.269 1.00 98.12 187 VAL A C 1
ATOM 1349 O O . VAL A 1 187 ? -6.975 5.600 -0.210 1.00 98.12 187 VAL A O 1
ATOM 1352 N N . MET A 1 188 ? -8.807 6.142 -1.385 1.00 98.31 188 MET A N 1
ATOM 1353 C CA . MET A 1 188 ? -9.561 6.706 -0.263 1.00 98.31 188 MET A CA 1
ATOM 1354 C C . MET A 1 188 ? -11.040 6.381 -0.406 1.00 98.31 188 MET A C 1
ATOM 1356 O O . MET A 1 188 ? -11.525 6.251 -1.530 1.00 98.31 188 MET A O 1
ATOM 1360 N N . THR A 1 189 ? -11.763 6.263 0.706 1.00 98.19 189 THR A N 1
ATOM 1361 C CA . THR A 1 189 ? -13.221 6.094 0.693 1.00 98.19 189 THR A CA 1
ATOM 1362 C C . THR A 1 189 ? -13.916 7.259 -0.022 1.00 98.19 189 THR A C 1
ATOM 1364 O O . THR A 1 189 ? -13.482 8.405 0.044 1.00 98.19 189 THR A O 1
ATOM 1367 N N . ALA A 1 190 ? -15.007 6.979 -0.737 1.00 97.25 190 ALA A N 1
ATOM 1368 C CA . ALA A 1 190 ? -15.785 7.982 -1.471 1.00 97.25 190 ALA A CA 1
ATOM 1369 C C . ALA A 1 190 ? -16.542 8.929 -0.542 1.00 97.25 190 ALA A C 1
ATOM 1371 O O . ALA A 1 190 ? -16.753 10.090 -0.882 1.00 97.25 190 ALA A O 1
ATOM 1372 N N . ASN A 1 191 ? -16.968 8.404 0.605 1.00 96.12 191 ASN A N 1
ATOM 1373 C CA . ASN A 1 191 ? -17.688 9.116 1.647 1.00 96.12 191 ASN A CA 1
ATOM 1374 C C . ASN A 1 191 ? -16.976 8.884 2.988 1.00 96.12 191 ASN A C 1
ATOM 1376 O O . ASN A 1 191 ? -16.262 7.879 3.121 1.00 96.12 191 ASN A O 1
ATOM 1380 N N . PRO A 1 192 ? -17.186 9.768 3.978 1.00 95.75 192 PRO A N 1
ATOM 1381 C CA . PRO A 1 192 ? -16.735 9.517 5.334 1.00 95.75 192 PRO A CA 1
ATOM 1382 C C . PRO A 1 192 ? -17.339 8.224 5.885 1.00 95.75 192 PRO A C 1
ATOM 1384 O O . PRO A 1 192 ? -18.477 7.866 5.568 1.00 95.75 192 PRO A O 1
ATOM 1387 N N . VAL A 1 193 ? -16.562 7.547 6.713 1.00 94.12 193 VAL A N 1
ATOM 1388 C CA . VAL A 1 193 ? -16.936 6.372 7.484 1.00 94.12 193 VAL A CA 1
ATOM 1389 C C . VAL A 1 193 ? -16.914 6.779 8.950 1.00 94.12 193 VAL A C 1
ATOM 1391 O O . VAL A 1 193 ? -15.971 7.427 9.398 1.00 94.12 193 VAL A O 1
ATOM 1394 N N . THR A 1 194 ? -17.964 6.429 9.683 1.00 90.88 194 THR A N 1
ATOM 1395 C CA . THR A 1 194 ? -18.028 6.648 11.128 1.00 90.88 194 THR A CA 1
ATOM 1396 C C . THR A 1 194 ? -17.125 5.635 11.817 1.00 90.88 194 THR A C 1
ATOM 1398 O O . THR A 1 194 ? -17.349 4.435 11.653 1.00 90.88 194 THR A O 1
ATOM 1401 N N . LEU A 1 195 ? -16.124 6.101 12.563 1.00 83.19 195 LEU A N 1
ATOM 1402 C CA . LEU A 1 195 ? -15.317 5.241 13.428 1.00 83.19 195 LEU A CA 1
ATOM 1403 C C . LEU A 1 195 ? -16.184 4.667 14.551 1.00 83.19 195 LEU A C 1
ATOM 1405 O O . LEU A 1 195 ? -17.022 5.365 15.126 1.00 83.19 195 LEU A O 1
ATOM 1409 N N . ALA A 1 196 ? -16.024 3.371 14.782 1.00 75.00 196 ALA A N 1
ATOM 1410 C CA . ALA A 1 196 ? -16.722 2.582 15.784 1.00 75.00 196 ALA A CA 1
ATOM 1411 C C . ALA A 1 196 ? -15.848 1.353 16.110 1.00 75.00 196 ALA A C 1
ATOM 1413 O O . ALA A 1 196 ? -14.994 1.017 15.282 1.00 75.00 196 ALA A O 1
ATOM 1414 N N . PRO A 1 197 ? -16.103 0.626 17.215 1.00 69.88 197 PRO A N 1
ATOM 1415 C CA . PRO A 1 197 ? -15.246 -0.474 17.688 1.00 69.88 197 PRO A CA 1
ATOM 1416 C C . PRO A 1 197 ? -14.982 -1.585 16.661 1.00 69.88 197 PRO A C 1
ATOM 1418 O O . PRO A 1 197 ? -14.037 -2.361 16.774 1.00 69.88 197 PRO A O 1
ATOM 1421 N N . THR A 1 198 ? -15.802 -1.688 15.609 1.00 74.12 198 THR A N 1
ATOM 1422 C CA . THR A 1 198 ? -15.470 -2.511 14.44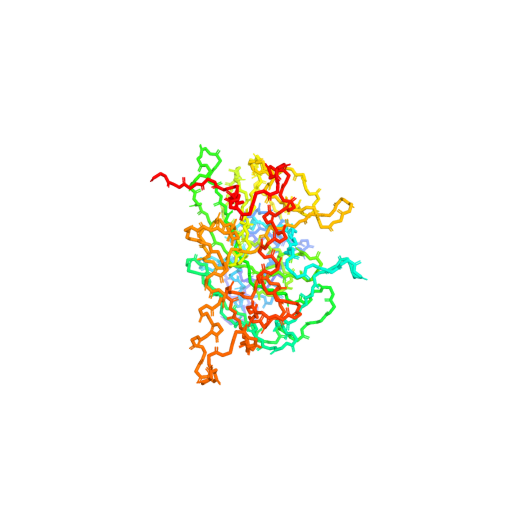3 1.00 74.12 198 THR A CA 1
ATOM 1423 C C . THR A 1 198 ? -16.018 -1.901 13.161 1.00 74.12 198 THR A C 1
ATOM 1425 O O . THR A 1 198 ? -17.216 -1.972 12.869 1.00 74.12 198 THR A O 1
ATOM 1428 N N . VAL A 1 199 ? -15.125 -1.348 12.345 1.00 87.75 199 VAL A N 1
ATOM 1429 C CA . VAL A 1 199 ? -15.454 -0.819 11.018 1.00 87.75 199 VAL A CA 1
ATOM 1430 C C . VAL A 1 199 ? -14.665 -1.568 9.956 1.00 87.75 199 VAL A C 1
ATOM 1432 O O . VAL A 1 199 ? -13.480 -1.846 10.118 1.00 87.75 199 VAL A O 1
ATOM 1435 N N . THR A 1 200 ? -15.316 -1.895 8.840 1.00 93.06 200 THR A N 1
ATOM 1436 C CA . THR A 1 200 ? -14.652 -2.517 7.689 1.00 93.06 200 THR A CA 1
ATOM 1437 C C . THR A 1 200 ? -14.624 -1.570 6.501 1.00 93.06 200 THR A C 1
ATOM 1439 O O . THR A 1 200 ? -15.661 -1.061 6.074 1.00 93.06 200 THR A O 1
ATOM 1442 N N . VAL A 1 201 ? -13.440 -1.392 5.922 1.00 96.06 201 VAL A N 1
ATOM 1443 C CA . VAL A 1 201 ? -13.227 -0.687 4.658 1.00 96.06 201 VAL A CA 1
ATOM 1444 C C . VAL A 1 201 ? -12.552 -1.639 3.679 1.00 96.06 201 VAL A C 1
ATOM 1446 O O . VAL A 1 201 ? -11.367 -1.941 3.789 1.00 96.06 201 VAL A O 1
ATOM 1449 N N . ASP A 1 202 ? -13.319 -2.116 2.703 1.00 97.31 202 ASP A N 1
ATOM 1450 C CA . ASP A 1 202 ? -12.838 -3.077 1.712 1.00 97.31 202 ASP A CA 1
ATOM 1451 C C . ASP A 1 202 ? -12.707 -2.437 0.326 1.00 97.31 202 ASP A C 1
ATOM 1453 O O . ASP A 1 202 ? -13.675 -2.260 -0.418 1.00 97.31 202 ASP A O 1
ATOM 1457 N N . PHE A 1 203 ? -11.466 -2.122 -0.030 1.00 98.12 203 PHE A N 1
ATOM 1458 C CA . PHE A 1 203 ? -11.086 -1.567 -1.320 1.00 98.12 203 PHE A CA 1
ATOM 1459 C C . PHE A 1 203 ? -10.913 -2.641 -2.405 1.00 98.12 203 PHE A C 1
ATOM 1461 O O . PHE A 1 203 ? -10.735 -2.295 -3.571 1.00 98.12 203 PHE A O 1
ATOM 1468 N N . THR A 1 204 ? -10.973 -3.933 -2.084 1.00 97.62 204 THR A N 1
ATOM 1469 C CA . THR A 1 204 ? -10.751 -5.012 -3.063 1.00 97.62 204 THR A CA 1
ATOM 1470 C C . THR A 1 204 ? -11.952 -5.258 -3.975 1.00 97.62 204 THR A C 1
ATOM 1472 O O . THR A 1 204 ? -11.835 -5.966 -4.972 1.00 97.62 204 THR A O 1
ATOM 1475 N N . THR A 1 205 ? -13.097 -4.633 -3.691 1.00 95.25 205 THR A N 1
ATOM 1476 C CA . THR A 1 205 ? -14.356 -4.831 -4.432 1.00 95.25 205 THR A CA 1
ATOM 1477 C C . THR A 1 205 ? -14.628 -3.781 -5.513 1.00 95.25 205 THR A C 1
ATOM 1479 O O . THR A 1 205 ? -15.564 -3.934 -6.301 1.00 95.25 205 THR A O 1
ATOM 1482 N N . GLY A 1 206 ? -13.832 -2.705 -5.568 1.00 84.94 206 GLY A N 1
ATOM 1483 C CA . GLY A 1 206 ? -13.992 -1.615 -6.541 1.00 84.94 206 GLY A CA 1
ATOM 1484 C C . GLY A 1 206 ? -15.121 -0.632 -6.242 1.00 84.94 206 GLY A C 1
ATOM 1485 O O . GLY A 1 206 ? -15.375 0.276 -7.036 1.00 84.94 206 GLY A O 1
ATOM 1486 N N . ALA A 1 207 ? -15.840 -0.813 -5.133 1.00 80.88 207 ALA A N 1
ATOM 1487 C CA . ALA A 1 207 ? -16.934 0.059 -4.735 1.00 80.88 207 ALA A CA 1
ATOM 1488 C C . ALA A 1 207 ? -16.456 1.151 -3.768 1.00 80.88 207 ALA A C 1
ATOM 1490 O O . ALA A 1 207 ? -15.681 0.900 -2.853 1.00 80.88 207 ALA A O 1
ATOM 1491 N N . GLY A 1 208 ? -16.992 2.365 -3.929 1.00 88.75 208 GLY A N 1
ATOM 1492 C CA . GLY A 1 208 ? -16.927 3.384 -2.882 1.00 88.75 208 GLY A CA 1
ATOM 1493 C C . GLY A 1 208 ? -15.564 4.046 -2.685 1.00 88.75 208 GLY A C 1
ATOM 1494 O O . GLY A 1 208 ? -15.237 4.380 -1.551 1.00 88.75 208 GLY A O 1
ATOM 1495 N N . THR A 1 209 ? -14.803 4.300 -3.754 1.00 97.00 209 THR A N 1
ATOM 1496 C CA . THR A 1 209 ? -13.580 5.122 -3.702 1.00 97.00 209 THR A CA 1
ATOM 1497 C C . THR A 1 209 ? -13.806 6.573 -4.117 1.00 97.00 209 THR A C 1
ATOM 1499 O O . THR A 1 209 ? -14.618 6.853 -4.999 1.00 97.00 209 THR A O 1
ATOM 1502 N N . TYR A 1 210 ? -13.054 7.497 -3.524 1.00 97.19 210 TYR A N 1
ATOM 1503 C CA . TYR A 1 210 ? -13.016 8.896 -3.934 1.00 97.19 210 TYR A CA 1
ATOM 1504 C C . TYR A 1 210 ? -12.451 9.046 -5.351 1.00 97.19 210 TYR A C 1
ATOM 1506 O O . TYR A 1 210 ? -11.519 8.346 -5.740 1.00 97.19 210 TYR A O 1
ATOM 1514 N N . GLY A 1 211 ? -12.995 9.998 -6.110 1.00 95.25 211 GLY A N 1
ATOM 1515 C CA . GLY A 1 211 ? -12.561 10.290 -7.475 1.00 95.25 211 GLY A CA 1
ATOM 1516 C C . GLY A 1 211 ? -13.075 9.291 -8.512 1.00 95.25 211 GLY A C 1
ATOM 1517 O O . GLY A 1 211 ? -14.097 8.637 -8.324 1.00 95.25 211 GLY A O 1
ATOM 1518 N N . THR A 1 212 ? -12.415 9.241 -9.668 1.00 94.06 212 THR A N 1
ATOM 1519 C CA . THR A 1 212 ? -12.799 8.379 -10.802 1.00 94.06 212 THR A CA 1
ATOM 1520 C C . THR A 1 212 ? -11.649 7.450 -11.148 1.00 94.06 212 THR A C 1
ATOM 1522 O O . THR A 1 212 ? -10.511 7.905 -11.204 1.00 94.06 212 THR A O 1
ATOM 1525 N N . ASP A 1 213 ? -11.947 6.168 -11.378 1.00 96.00 213 ASP A N 1
ATOM 1526 C CA . ASP A 1 213 ? -10.949 5.143 -11.711 1.00 96.00 213 ASP A CA 1
ATOM 1527 C C . ASP A 1 213 ? -9.771 5.095 -10.713 1.00 96.00 213 ASP A C 1
ATOM 1529 O O . ASP A 1 213 ? -8.633 4.826 -11.081 1.00 96.00 213 ASP A O 1
ATOM 1533 N N . ALA A 1 214 ? -10.039 5.334 -9.422 1.00 97.12 214 ALA A N 1
ATOM 1534 C CA . ALA A 1 214 ? -9.025 5.346 -8.358 1.00 97.12 214 ALA A CA 1
ATOM 1535 C C . ALA A 1 214 ? -8.292 4.004 -8.180 1.00 97.12 214 ALA A C 1
ATOM 1537 O O . ALA A 1 214 ? -7.255 3.931 -7.526 1.00 97.12 214 ALA A O 1
ATOM 1538 N N . GLN A 1 215 ? -8.842 2.940 -8.760 1.00 97.62 215 GLN A N 1
ATOM 1539 C CA . GLN A 1 215 ? -8.372 1.568 -8.661 1.00 97.62 215 GLN A CA 1
ATOM 1540 C C . GLN A 1 215 ? -8.354 0.907 -10.032 1.00 97.62 215 GLN A C 1
ATOM 1542 O O . GLN A 1 215 ? -9.090 1.298 -10.940 1.00 97.62 215 GLN A O 1
ATOM 1547 N N . THR A 1 216 ? -7.553 -0.145 -10.154 1.00 97.62 216 THR A N 1
ATOM 1548 C CA . THR A 1 216 ? -7.500 -0.984 -11.347 1.00 97.62 216 THR A CA 1
ATOM 1549 C C . THR A 1 216 ? -8.263 -2.284 -11.143 1.00 97.62 216 THR A C 1
ATOM 1551 O O . THR A 1 216 ? -8.245 -2.865 -10.056 1.00 97.62 216 THR A O 1
ATOM 1554 N N . LEU A 1 217 ? -8.926 -2.752 -12.201 1.00 97.25 217 LEU A N 1
ATOM 1555 C CA . LEU A 1 217 ? -9.578 -4.057 -12.222 1.00 97.25 217 LEU A CA 1
ATOM 1556 C C . LEU A 1 217 ? -8.511 -5.147 -12.379 1.00 97.25 217 LEU A C 1
ATOM 1558 O O . LEU A 1 217 ? -7.900 -5.286 -13.442 1.00 97.25 217 LEU A O 1
ATOM 1562 N N . LEU A 1 218 ? -8.314 -5.945 -11.335 1.00 97.06 218 LEU A N 1
ATOM 1563 C CA . LEU A 1 218 ? -7.364 -7.055 -11.331 1.00 97.06 218 LEU A CA 1
ATOM 1564 C C . LEU A 1 218 ? -7.963 -8.287 -11.993 1.00 97.06 218 LEU A C 1
ATOM 1566 O O . LEU A 1 218 ? -7.299 -8.932 -12.803 1.00 97.06 218 LEU A O 1
ATOM 1570 N N . GLU A 1 219 ? -9.227 -8.575 -11.709 1.00 95.50 219 GLU A N 1
ATOM 1571 C CA . GLU A 1 219 ? -10.061 -9.578 -12.368 1.00 95.50 219 GLU A CA 1
ATOM 1572 C C . GLU A 1 219 ? -11.538 -9.301 -12.065 1.00 95.50 219 GLU A C 1
ATOM 1574 O O . GLU A 1 219 ? -11.866 -8.286 -11.460 1.00 95.50 219 GLU A O 1
ATOM 1579 N N . ALA A 1 220 ? -12.458 -10.143 -12.540 1.00 94.69 220 ALA A N 1
ATOM 1580 C CA . ALA A 1 220 ? -13.887 -9.871 -12.414 1.00 94.69 220 ALA A CA 1
ATOM 1581 C C . ALA A 1 220 ? -14.312 -9.716 -10.939 1.00 94.69 220 ALA A C 1
ATOM 1583 O O . ALA A 1 220 ? -14.410 -10.700 -10.216 1.00 94.69 220 ALA A O 1
ATOM 1584 N N . GLY A 1 221 ? -14.605 -8.479 -10.527 1.00 94.31 221 GLY A N 1
ATOM 1585 C CA . GLY A 1 221 ? -15.017 -8.148 -9.160 1.00 94.31 221 GLY A CA 1
ATOM 1586 C C . GLY A 1 221 ? -13.872 -7.945 -8.165 1.00 94.31 221 GLY A C 1
ATOM 1587 O O . GLY A 1 221 ? -14.160 -7.663 -7.008 1.00 94.31 221 GLY A O 1
ATOM 1588 N N . VAL A 1 222 ? -12.610 -8.044 -8.602 1.00 97.81 222 VAL A N 1
ATOM 1589 C CA . VAL A 1 222 ? -11.428 -7.820 -7.759 1.00 97.81 222 VAL A CA 1
ATOM 1590 C C . VAL A 1 222 ? -10.664 -6.603 -8.253 1.00 97.81 222 VAL A C 1
ATOM 1592 O O . VAL A 1 222 ? -10.312 -6.500 -9.432 1.00 97.81 222 VAL A O 1
ATOM 1595 N N . TYR A 1 223 ? -10.383 -5.693 -7.334 1.00 98.38 223 TYR A N 1
ATOM 1596 C CA . TYR A 1 223 ? -9.744 -4.413 -7.583 1.00 98.38 223 TYR A CA 1
ATOM 1597 C C . TYR A 1 223 ? -8.503 -4.241 -6.719 1.00 98.38 223 TYR A C 1
ATOM 1599 O O . TYR A 1 223 ? -8.385 -4.809 -5.635 1.00 98.38 223 TYR A O 1
ATOM 1607 N N . GLY A 1 224 ? -7.566 -3.446 -7.220 1.00 98.12 224 GLY A N 1
ATOM 1608 C CA . GLY A 1 224 ? -6.334 -3.118 -6.522 1.00 98.12 224 GLY A CA 1
ATOM 1609 C C . GLY A 1 224 ? -5.885 -1.693 -6.795 1.00 98.12 224 GLY A C 1
ATOM 1610 O O . GLY A 1 224 ? -6.395 -1.008 -7.684 1.00 98.12 224 GLY A O 1
ATOM 1611 N N . MET A 1 225 ? -4.904 -1.247 -6.024 1.00 98.69 225 MET A N 1
ATOM 1612 C CA . MET A 1 225 ? -4.225 0.026 -6.227 1.00 98.69 225 MET A CA 1
ATOM 1613 C C . MET A 1 225 ? -3.434 -0.016 -7.538 1.00 98.69 225 MET A C 1
ATOM 1615 O O . MET A 1 225 ? -2.847 -1.046 -7.880 1.00 98.69 225 MET A O 1
ATOM 1619 N N . TRP A 1 226 ? -3.399 1.093 -8.276 1.00 98.69 226 TRP A N 1
ATOM 1620 C CA . TRP A 1 226 ? -2.602 1.198 -9.500 1.00 98.69 226 TRP A CA 1
ATOM 1621 C C . TRP A 1 226 ? -1.111 1.110 -9.180 1.00 98.69 226 TRP A C 1
ATOM 1623 O O . TRP A 1 226 ? -0.611 1.914 -8.403 1.00 98.69 226 TRP A O 1
ATOM 1633 N N . ALA A 1 227 ? -0.397 0.171 -9.800 1.00 98.50 227 ALA A N 1
ATOM 1634 C CA . ALA A 1 227 ? 1.059 0.083 -9.702 1.00 98.50 227 ALA A CA 1
ATOM 1635 C C . ALA A 1 227 ? 1.739 1.108 -10.619 1.00 98.50 227 ALA A C 1
ATOM 1637 O O . ALA A 1 227 ? 1.195 1.449 -11.674 1.00 98.50 227 ALA A O 1
ATOM 1638 N N . GLY A 1 228 ? 2.958 1.521 -10.277 1.00 97.88 228 GLY A N 1
ATOM 1639 C CA . GLY A 1 228 ? 3.838 2.221 -11.216 1.00 97.88 228 GLY A CA 1
ATOM 1640 C C . GLY A 1 228 ? 4.299 3.611 -10.794 1.00 97.88 228 GLY A C 1
ATOM 1641 O O . GLY A 1 228 ? 4.988 4.246 -11.584 1.00 97.88 228 GLY A O 1
ATOM 1642 N N . ASP A 1 229 ? 3.959 4.081 -9.592 1.00 97.94 229 ASP A N 1
ATOM 1643 C CA . ASP A 1 229 ? 4.420 5.380 -9.073 1.00 97.94 229 ASP A CA 1
ATOM 1644 C C . ASP A 1 229 ? 5.845 5.242 -8.515 1.00 97.94 229 ASP A C 1
ATOM 1646 O O . ASP A 1 229 ? 6.091 5.321 -7.312 1.00 97.94 229 ASP A O 1
ATOM 1650 N N . ALA A 1 230 ? 6.799 4.952 -9.400 1.00 97.75 230 ALA A N 1
ATOM 1651 C CA . ALA A 1 230 ? 8.198 4.746 -9.035 1.00 97.75 230 ALA A CA 1
ATOM 1652 C C . ALA A 1 230 ? 8.866 6.040 -8.538 1.00 97.75 230 ALA A C 1
ATOM 1654 O O . ALA A 1 230 ? 9.883 5.987 -7.839 1.00 97.75 230 ALA A O 1
ATOM 1655 N N . ALA A 1 231 ? 8.327 7.203 -8.919 1.00 95.75 231 ALA A N 1
ATOM 1656 C CA . ALA A 1 231 ? 8.773 8.504 -8.436 1.00 95.75 231 ALA A CA 1
ATOM 1657 C C . ALA A 1 231 ? 8.174 8.892 -7.070 1.00 95.75 231 ALA A C 1
ATOM 1659 O O . ALA A 1 231 ? 8.699 9.811 -6.434 1.00 95.75 231 ALA A O 1
ATOM 1660 N N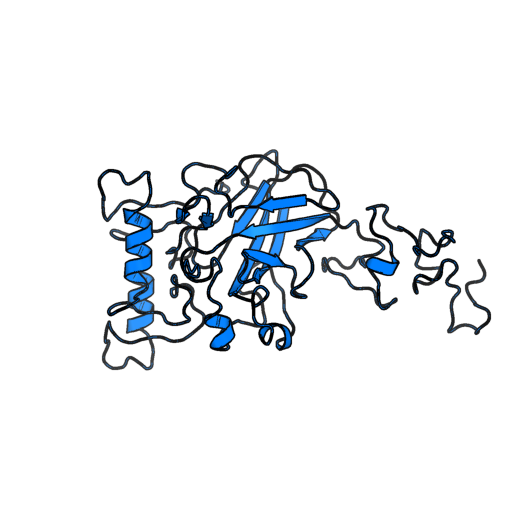 . GLY A 1 232 ? 7.105 8.225 -6.622 1.00 94.19 232 GLY A N 1
ATOM 1661 C CA . GLY A 1 232 ? 6.394 8.521 -5.376 1.00 94.19 232 GLY A CA 1
ATOM 1662 C C . GLY A 1 232 ? 5.719 9.894 -5.381 1.00 94.19 232 GLY A C 1
ATOM 1663 O O . GLY A 1 232 ? 5.708 10.579 -4.355 1.00 94.19 232 GLY A O 1
ATOM 1664 N N . ASN A 1 233 ? 5.238 10.346 -6.542 1.00 94.12 233 ASN A N 1
ATOM 1665 C CA . ASN A 1 233 ? 4.687 11.690 -6.738 1.00 94.12 233 ASN A CA 1
ATOM 1666 C C . ASN A 1 233 ? 3.167 11.708 -6.972 1.00 94.12 233 ASN A C 1
ATOM 1668 O O . ASN A 1 233 ? 2.623 12.765 -7.304 1.00 94.12 233 ASN A O 1
ATOM 1672 N N . GLY A 1 234 ? 2.494 10.565 -6.818 1.00 95.88 234 GLY A N 1
ATOM 1673 C CA . GLY A 1 234 ? 1.055 10.441 -7.017 1.00 95.88 234 GLY A CA 1
ATOM 1674 C C . GLY A 1 234 ? 0.639 10.406 -8.485 1.00 95.88 234 GLY A C 1
ATOM 1675 O O . GLY A 1 234 ? -0.537 10.595 -8.788 1.00 95.88 234 GLY A O 1
ATOM 1676 N N . ASN A 1 235 ? 1.565 10.186 -9.420 1.00 97.38 235 ASN A N 1
ATOM 1677 C CA . ASN A 1 235 ? 1.251 10.014 -10.832 1.00 97.38 235 ASN A CA 1
ATOM 1678 C C . ASN A 1 235 ? 2.008 8.820 -11.404 1.00 97.38 235 ASN A C 1
ATOM 1680 O O . ASN A 1 235 ? 3.186 8.652 -11.134 1.00 97.38 235 ASN A O 1
ATOM 1684 N N . VAL A 1 236 ? 1.336 8.049 -12.257 1.00 98.50 236 VAL A N 1
ATOM 1685 C CA . VAL A 1 236 ? 1.965 7.035 -13.104 1.00 98.50 236 VAL A CA 1
ATOM 1686 C C . VAL A 1 236 ? 2.021 7.567 -14.527 1.00 98.50 236 VAL A C 1
ATOM 1688 O O . VAL A 1 236 ? 0.995 7.794 -15.181 1.00 98.50 236 VAL A O 1
ATOM 1691 N N . ILE A 1 237 ? 3.239 7.783 -15.007 1.00 98.19 237 ILE A N 1
ATOM 1692 C CA . ILE A 1 237 ? 3.542 8.391 -16.297 1.00 98.19 237 ILE A CA 1
ATOM 1693 C C . ILE A 1 237 ? 4.530 7.492 -17.036 1.00 98.19 237 ILE A C 1
ATOM 1695 O O . ILE A 1 237 ? 5.685 7.339 -16.648 1.00 98.19 237 ILE A O 1
ATOM 1699 N N . ASN A 1 238 ? 4.102 6.947 -18.174 1.00 97.81 238 ASN A N 1
ATOM 1700 C CA . ASN A 1 238 ? 4.947 6.082 -18.999 1.00 97.81 238 ASN A CA 1
ATOM 1701 C C . ASN A 1 238 ? 5.885 6.880 -19.927 1.00 97.81 238 ASN A C 1
ATOM 1703 O O . ASN A 1 238 ? 7.043 6.514 -20.110 1.00 97.81 238 ASN A O 1
ATOM 1707 N N . ALA A 1 239 ? 5.413 7.981 -20.522 1.00 96.69 239 ALA A N 1
ATOM 1708 C CA . ALA A 1 239 ? 6.215 8.792 -21.437 1.00 96.69 239 ALA A CA 1
ATOM 1709 C C . ALA A 1 239 ? 5.972 10.295 -21.262 1.00 96.69 239 ALA A C 1
ATOM 1711 O O . ALA A 1 239 ? 4.842 10.750 -21.118 1.0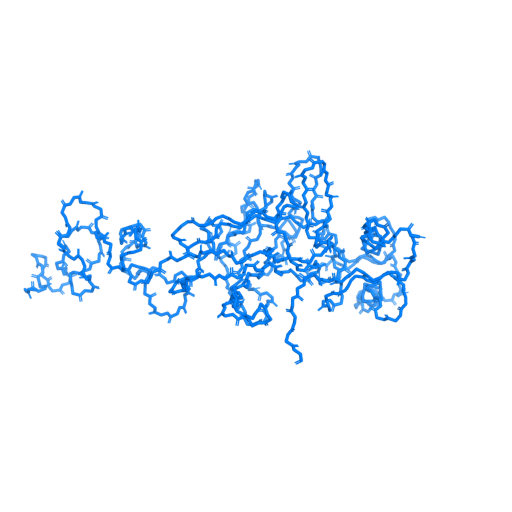0 96.69 239 ALA A O 1
ATOM 1712 N N . GLY A 1 240 ? 7.049 11.077 -21.361 1.00 94.69 240 GLY A N 1
ATOM 1713 C CA . GLY A 1 240 ? 7.025 12.532 -21.205 1.00 94.69 240 GLY A CA 1
ATOM 1714 C C . GLY A 1 240 ? 7.875 13.020 -20.027 1.00 94.69 240 GLY A C 1
ATOM 1715 O O . GLY A 1 240 ? 8.611 12.233 -19.424 1.00 94.69 240 GLY A O 1
ATOM 1716 N N . PRO A 1 241 ? 7.844 14.328 -19.724 1.00 93.75 241 PRO A N 1
ATOM 1717 C CA . PRO A 1 241 ? 8.517 14.885 -18.553 1.00 93.75 241 PRO A CA 1
ATOM 1718 C C . PRO A 1 241 ? 7.985 14.264 -17.257 1.00 93.75 241 PRO A C 1
ATOM 1720 O O . PRO A 1 241 ? 6.779 14.113 -17.108 1.00 93.75 241 PRO A O 1
ATOM 1723 N N . GLY A 1 242 ? 8.882 13.927 -16.326 1.00 93.31 242 GLY A N 1
ATOM 1724 C CA . GLY A 1 242 ? 8.498 13.362 -15.026 1.00 93.31 242 GLY A CA 1
ATOM 1725 C C . GLY A 1 242 ? 8.005 11.911 -15.062 1.00 93.31 242 GLY A C 1
ATOM 1726 O O . GLY A 1 242 ? 7.351 11.502 -14.117 1.00 93.31 242 GLY A O 1
ATOM 1727 N N . ASN A 1 243 ? 8.300 11.155 -16.128 1.00 97.44 243 ASN A N 1
ATOM 1728 C CA . ASN A 1 243 ? 7.909 9.746 -16.233 1.00 97.44 243 ASN A CA 1
ATOM 1729 C C . ASN A 1 243 ? 8.559 8.837 -15.173 1.00 97.44 243 ASN A C 1
ATOM 1731 O O . ASN A 1 243 ? 9.706 9.064 -14.779 1.00 97.44 243 ASN A O 1
ATOM 1735 N N . ASP A 1 244 ? 7.849 7.772 -14.802 1.00 98.44 244 ASP A N 1
ATOM 1736 C CA . ASP A 1 244 ? 8.259 6.757 -13.820 1.00 98.44 244 ASP A CA 1
ATOM 1737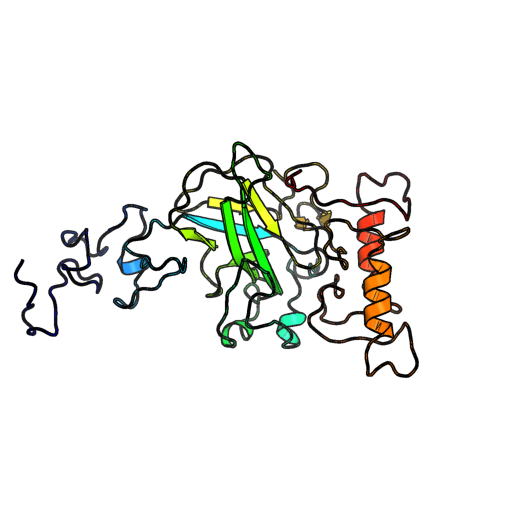 C C . ASP A 1 244 ? 9.247 5.730 -14.385 1.00 98.44 244 ASP A C 1
ATOM 1739 O O . ASP A 1 244 ? 9.974 5.068 -13.644 1.00 98.44 244 ASP A O 1
ATOM 1743 N N . VAL A 1 245 ? 9.367 5.659 -15.714 1.00 98.06 245 VAL A N 1
ATOM 1744 C CA . VAL A 1 245 ? 10.360 4.823 -16.407 1.00 98.06 245 VAL A CA 1
ATOM 1745 C C . VAL A 1 245 ? 11.791 5.294 -16.114 1.00 98.06 245 VAL A C 1
ATOM 1747 O O . VAL A 1 245 ? 12.711 4.486 -15.978 1.00 98.06 245 VAL A O 1
ATOM 1750 N N . ASN A 1 246 ? 12.000 6.605 -15.989 1.00 97.44 246 ASN A N 1
ATOM 1751 C CA . ASN A 1 246 ? 13.314 7.194 -15.755 1.00 97.44 246 ASN A CA 1
ATOM 1752 C C . ASN A 1 246 ? 13.905 6.816 -14.384 1.00 97.44 246 ASN A C 1
ATOM 1754 O O . ASN A 1 246 ? 15.052 6.367 -14.375 1.00 97.44 246 ASN A O 1
ATOM 1758 N N . PRO A 1 247 ? 13.197 6.957 -13.242 1.00 98.12 247 PRO A N 1
ATOM 1759 C CA . PRO A 1 247 ? 13.666 6.451 -11.952 1.00 98.12 247 PRO A CA 1
ATOM 1760 C C . PRO A 1 247 ? 14.093 4.980 -11.987 1.00 98.12 247 PRO A C 1
ATOM 1762 O O . PRO A 1 247 ? 15.170 4.659 -11.483 1.00 98.12 247 PRO A O 1
ATOM 1765 N N . ILE A 1 248 ? 13.314 4.112 -12.643 1.00 98.62 248 ILE A N 1
ATOM 1766 C CA . ILE A 1 248 ? 13.631 2.682 -12.810 1.00 98.62 248 ILE A CA 1
ATOM 1767 C C . ILE A 1 248 ? 14.955 2.511 -13.568 1.00 98.62 248 ILE A C 1
ATOM 1769 O O . ILE A 1 248 ? 15.880 1.853 -13.088 1.00 98.62 248 ILE A O 1
ATOM 1773 N N . LEU A 1 249 ? 15.092 3.153 -14.733 1.00 98.25 249 LEU A N 1
ATOM 1774 C CA . LEU A 1 249 ? 16.313 3.072 -15.537 1.00 98.25 249 LEU A CA 1
ATOM 1775 C C . LEU A 1 249 ? 17.531 3.636 -14.796 1.00 98.25 249 LEU A C 1
ATOM 1777 O O . LEU A 1 249 ? 18.609 3.046 -14.837 1.00 98.25 249 LEU A O 1
ATOM 1781 N N . ILE A 1 250 ? 17.371 4.768 -14.110 1.00 97.75 250 ILE A N 1
ATOM 1782 C CA . ILE A 1 250 ? 18.443 5.393 -13.332 1.00 97.75 250 ILE A CA 1
ATOM 1783 C C . ILE A 1 250 ? 18.879 4.465 -12.201 1.00 97.75 250 ILE A C 1
ATOM 1785 O O . ILE A 1 250 ? 20.080 4.278 -12.037 1.00 97.75 250 ILE A O 1
ATOM 1789 N N . LYS A 1 251 ? 17.947 3.849 -11.462 1.00 98.06 251 LYS A N 1
ATOM 1790 C CA . LYS A 1 251 ? 18.266 2.882 -10.402 1.00 98.06 251 LYS A CA 1
ATOM 1791 C C . LYS A 1 251 ? 19.124 1.735 -10.935 1.00 98.06 251 LYS A C 1
ATOM 1793 O O . LYS A 1 251 ? 20.137 1.417 -10.321 1.00 98.06 251 LYS A O 1
ATOM 1798 N N . VAL A 1 252 ? 18.762 1.176 -12.093 1.00 98.56 252 VAL A N 1
ATOM 1799 C CA . VAL A 1 252 ? 19.511 0.088 -12.741 1.00 98.56 252 VAL A CA 1
ATOM 1800 C C . VAL A 1 252 ? 20.901 0.528 -13.192 1.00 98.56 252 VAL A C 1
ATOM 1802 O O . VAL A 1 252 ? 21.887 -0.160 -12.934 1.00 98.56 252 VAL A O 1
ATOM 1805 N N . LEU A 1 253 ? 21.014 1.669 -13.873 1.00 98.38 253 LEU A N 1
ATOM 1806 C CA . LEU A 1 253 ? 22.295 2.142 -14.411 1.00 98.38 253 LEU A CA 1
ATOM 1807 C C . LEU A 1 253 ? 23.240 2.682 -13.333 1.00 98.38 253 LEU A C 1
ATOM 1809 O O . LEU A 1 253 ? 24.454 2.611 -13.504 1.00 98.38 253 LEU A O 1
ATOM 1813 N N . ALA A 1 254 ? 22.695 3.243 -12.255 1.00 97.75 254 ALA A N 1
ATOM 1814 C CA . ALA A 1 254 ? 23.466 3.817 -11.158 1.00 97.75 254 ALA A CA 1
ATOM 1815 C C . ALA A 1 254 ? 23.892 2.782 -10.109 1.00 97.75 254 ALA A C 1
ATOM 1817 O O . ALA A 1 254 ? 24.626 3.139 -9.185 1.00 97.75 254 ALA A O 1
ATOM 1818 N N . ASP A 1 255 ? 23.444 1.529 -10.224 1.00 98.19 255 ASP A N 1
ATOM 1819 C CA . ASP A 1 255 ? 23.871 0.479 -9.311 1.00 98.19 255 ASP A CA 1
ATOM 1820 C C . ASP A 1 255 ? 25.392 0.277 -9.389 1.00 98.19 255 ASP A C 1
ATOM 1822 O O . ASP A 1 255 ? 25.975 0.143 -10.468 1.00 98.19 255 ASP A O 1
ATOM 1826 N N . ALA A 1 256 ? 26.049 0.258 -8.228 1.00 97.00 256 ALA A N 1
ATOM 1827 C CA . ALA A 1 256 ? 27.503 0.189 -8.139 1.00 97.00 256 ALA A CA 1
ATOM 1828 C C . ALA A 1 256 ? 28.080 -1.105 -8.738 1.00 97.00 256 ALA A C 1
ATOM 1830 O O . ALA A 1 256 ? 29.230 -1.115 -9.187 1.00 97.00 256 ALA A O 1
ATOM 1831 N N . ALA A 1 257 ? 27.301 -2.190 -8.761 1.00 97.56 257 ALA A N 1
ATOM 1832 C CA . ALA A 1 257 ? 27.694 -3.454 -9.368 1.00 97.56 257 ALA A CA 1
ATOM 1833 C C . ALA A 1 257 ? 27.411 -3.505 -10.885 1.00 97.56 257 ALA A C 1
ATOM 1835 O O . ALA A 1 257 ? 27.961 -4.365 -11.581 1.00 97.56 257 ALA A O 1
ATOM 1836 N N . ASN A 1 258 ? 26.666 -2.542 -11.443 1.00 97.88 258 ASN A N 1
ATOM 1837 C CA . ASN A 1 258 ? 26.428 -2.406 -12.882 1.00 97.88 258 ASN A CA 1
ATOM 1838 C C . ASN A 1 258 ? 27.539 -1.610 -13.598 1.00 97.88 258 ASN A C 1
ATOM 1840 O O . ASN A 1 258 ? 27.298 -0.625 -14.298 1.00 97.88 258 ASN A O 1
ATOM 1844 N N . ALA A 1 259 ? 28.789 -2.062 -13.473 1.00 96.44 259 ALA A N 1
ATOM 1845 C CA . ALA A 1 259 ? 29.963 -1.357 -14.006 1.00 96.44 259 ALA A CA 1
ATOM 1846 C C . ALA A 1 259 ? 29.946 -1.130 -15.537 1.00 96.44 259 ALA A C 1
ATOM 1848 O O . ALA A 1 259 ? 30.665 -0.270 -16.042 1.00 96.44 259 ALA A O 1
ATOM 1849 N N . ASN A 1 260 ? 29.139 -1.898 -16.277 1.00 96.38 260 ASN A N 1
ATOM 1850 C CA . ASN A 1 260 ? 29.009 -1.798 -17.734 1.00 96.38 260 ASN A CA 1
ATOM 1851 C C . ASN A 1 260 ? 27.807 -0.953 -18.188 1.00 96.38 260 ASN A C 1
ATOM 1853 O O . ASN A 1 260 ? 27.573 -0.869 -19.393 1.00 96.38 260 ASN A O 1
ATOM 1857 N N . LEU A 1 261 ? 27.042 -0.361 -17.260 1.00 96.56 261 LEU A N 1
ATOM 1858 C CA . LEU A 1 261 ? 25.828 0.412 -17.557 1.00 96.56 261 LEU A CA 1
ATOM 1859 C C . LEU A 1 261 ? 24.826 -0.383 -18.416 1.00 96.56 261 LEU A C 1
ATOM 1861 O O . LEU A 1 261 ? 24.247 0.126 -19.377 1.00 96.56 261 LEU A O 1
ATOM 1865 N N . SER A 1 262 ? 24.648 -1.667 -18.099 1.00 97.12 262 SER A N 1
ATOM 1866 C CA . SER A 1 262 ? 23.700 -2.535 -18.798 1.00 97.12 262 SER A CA 1
ATOM 1867 C C . SER A 1 262 ? 22.277 -2.218 -18.350 1.00 97.12 262 SER A C 1
ATOM 1869 O O . SER A 1 262 ? 21.964 -2.340 -17.169 1.00 97.12 262 SER A O 1
ATOM 1871 N N . ALA A 1 263 ? 21.392 -1.879 -19.289 1.00 95.94 263 ALA A N 1
ATOM 1872 C CA . ALA A 1 263 ? 19.970 -1.664 -18.999 1.00 95.94 263 ALA A CA 1
ATOM 1873 C C . ALA A 1 263 ? 19.226 -2.955 -18.600 1.00 95.94 263 ALA A C 1
ATOM 1875 O O . ALA A 1 263 ? 18.168 -2.884 -17.986 1.00 95.94 263 ALA A O 1
ATOM 1876 N N . ASN A 1 264 ? 19.789 -4.125 -18.923 1.00 95.25 264 ASN A N 1
ATOM 1877 C CA . ASN A 1 264 ? 19.253 -5.430 -18.520 1.00 95.25 264 ASN A CA 1
ATOM 1878 C C . ASN A 1 264 ? 19.845 -5.921 -17.184 1.00 95.25 264 ASN A C 1
ATOM 1880 O O . ASN A 1 264 ? 19.704 -7.095 -16.851 1.00 95.25 264 ASN A O 1
ATOM 1884 N N . TYR A 1 265 ? 20.616 -5.085 -16.479 1.00 98.00 265 TYR A N 1
ATOM 1885 C CA . TYR A 1 265 ? 21.095 -5.427 -15.142 1.00 98.00 265 TYR A CA 1
ATOM 1886 C C . TYR A 1 265 ? 19.909 -5.462 -14.171 1.00 98.00 265 TYR A C 1
ATOM 1888 O O . TYR A 1 265 ? 18.996 -4.646 -14.284 1.00 98.00 265 TYR A O 1
ATOM 1896 N N . ILE A 1 266 ? 19.932 -6.413 -13.244 1.00 98.12 266 ILE A N 1
ATOM 1897 C CA . ILE A 1 266 ? 18.874 -6.617 -12.256 1.00 98.12 266 ILE A CA 1
ATOM 1898 C C . ILE A 1 266 ? 19.378 -6.067 -10.929 1.00 98.12 266 ILE A C 1
ATOM 1900 O O . ILE A 1 266 ? 20.441 -6.479 -10.463 1.00 98.12 266 ILE A O 1
ATOM 1904 N N . VAL A 1 267 ? 18.636 -5.131 -10.340 1.00 98.31 267 VAL A N 1
ATOM 1905 C CA . VAL A 1 267 ? 18.958 -4.588 -9.017 1.00 98.31 267 VAL A CA 1
ATOM 1906 C C . VAL A 1 267 ? 18.046 -5.229 -7.987 1.00 98.31 267 VAL A C 1
ATOM 1908 O O . VAL A 1 267 ? 16.863 -4.919 -7.935 1.00 98.31 267 VAL A O 1
ATOM 1911 N N . GLU A 1 268 ? 18.596 -6.103 -7.153 1.00 97.69 268 GLU A N 1
ATOM 1912 C CA . GLU A 1 268 ? 17.850 -6.727 -6.062 1.00 97.69 268 GLU A CA 1
ATOM 1913 C C . GLU A 1 268 ? 17.708 -5.765 -4.874 1.00 97.69 268 GLU A C 1
ATOM 1915 O O . GLU A 1 268 ? 18.662 -5.082 -4.486 1.00 97.69 268 GLU A O 1
ATOM 1920 N N . GLY A 1 269 ? 16.527 -5.727 -4.259 1.00 97.75 269 GLY A N 1
ATOM 1921 C CA . GLY A 1 269 ? 16.330 -5.042 -2.987 1.00 97.75 269 GLY A CA 1
ATOM 1922 C C . GLY A 1 269 ? 14.956 -4.418 -2.790 1.00 97.75 269 GLY A C 1
ATOM 1923 O O . GLY A 1 269 ? 14.116 -4.367 -3.680 1.00 97.75 269 GLY A O 1
ATOM 1924 N N . TYR A 1 270 ? 14.753 -3.880 -1.589 1.00 98.12 270 TYR A N 1
ATOM 1925 C CA . TYR A 1 270 ? 13.569 -3.101 -1.251 1.00 98.12 270 TYR A CA 1
ATOM 1926 C C . TYR A 1 270 ? 13.666 -1.697 -1.861 1.00 98.12 270 TYR A C 1
ATOM 1928 O O . TYR A 1 270 ? 14.375 -0.832 -1.341 1.00 98.12 270 TYR A O 1
ATOM 1936 N N . ALA A 1 271 ? 12.970 -1.461 -2.974 1.00 97.25 271 ALA A N 1
ATOM 1937 C CA . ALA A 1 271 ? 13.045 -0.200 -3.706 1.00 97.25 271 ALA A CA 1
ATOM 1938 C C . ALA A 1 271 ? 11.665 0.320 -4.129 1.00 97.25 271 ALA A C 1
ATOM 1940 O O . ALA A 1 271 ? 10.777 -0.452 -4.464 1.00 97.25 271 ALA A O 1
ATOM 1941 N N . ALA A 1 272 ? 11.508 1.647 -4.181 1.00 96.44 272 ALA A N 1
ATOM 1942 C CA . ALA A 1 272 ? 10.310 2.275 -4.750 1.00 96.44 272 ALA A CA 1
ATOM 1943 C C . ALA A 1 272 ? 10.151 1.983 -6.256 1.00 96.44 272 ALA A C 1
ATOM 1945 O O . ALA A 1 272 ? 9.048 2.009 -6.783 1.00 96.44 272 ALA A O 1
ATOM 1946 N N . THR A 1 273 ? 11.252 1.671 -6.944 1.00 98.25 273 THR A N 1
ATOM 1947 C CA . THR A 1 273 ? 11.279 1.346 -8.377 1.00 98.25 273 THR A CA 1
ATOM 1948 C C . THR A 1 273 ? 10.881 -0.091 -8.706 1.00 98.25 273 THR A C 1
ATOM 1950 O O . THR A 1 273 ? 10.647 -0.370 -9.874 1.00 98.25 273 THR A O 1
ATOM 1953 N N . ASP A 1 274 ? 10.815 -0.978 -7.710 1.00 98.38 274 ASP A N 1
ATOM 1954 C CA . ASP A 1 274 ? 10.282 -2.341 -7.833 1.00 98.38 274 ASP A CA 1
ATOM 1955 C C . ASP A 1 274 ? 8.749 -2.272 -7.727 1.00 98.38 274 ASP A C 1
ATOM 1957 O O . ASP A 1 274 ? 8.160 -2.493 -6.670 1.00 98.38 274 ASP A O 1
ATOM 1961 N N . VAL A 1 275 ? 8.098 -1.819 -8.800 1.00 98.31 275 VAL A N 1
ATOM 1962 C CA . VAL A 1 275 ? 6.645 -1.559 -8.841 1.00 98.31 275 VAL A CA 1
ATOM 1963 C C . VAL A 1 275 ? 5.848 -2.847 -9.035 1.00 98.31 275 VAL A C 1
ATOM 1965 O O . VAL A 1 275 ? 4.644 -2.871 -8.776 1.00 98.31 275 VAL A O 1
ATOM 1968 N N . ASN A 1 276 ? 6.498 -3.915 -9.504 1.00 97.81 276 ASN A N 1
ATOM 1969 C CA . ASN A 1 276 ? 5.897 -5.241 -9.602 1.00 97.81 276 ASN A CA 1
ATOM 1970 C C . ASN A 1 276 ? 6.012 -6.035 -8.278 1.00 97.81 276 ASN A C 1
ATOM 1972 O O . ASN A 1 276 ? 5.360 -7.068 -8.156 1.00 97.81 276 ASN A O 1
ATOM 1976 N N . MET A 1 277 ? 6.748 -5.532 -7.279 1.00 98.19 277 MET A N 1
ATOM 1977 C CA . MET A 1 277 ? 6.876 -6.092 -5.929 1.00 98.19 277 MET A CA 1
ATOM 1978 C C . MET A 1 277 ? 7.555 -7.467 -5.870 1.00 98.19 277 MET A C 1
ATOM 1980 O O . MET A 1 277 ? 7.272 -8.250 -4.960 1.00 98.19 277 MET A O 1
ATOM 1984 N N . ASP A 1 278 ? 8.430 -7.782 -6.824 1.00 98.12 278 ASP A N 1
ATOM 1985 C CA . ASP A 1 278 ? 9.153 -9.055 -6.860 1.00 98.12 278 ASP A CA 1
ATOM 1986 C C . ASP A 1 278 ? 10.540 -8.991 -6.191 1.00 98.12 278 ASP A C 1
ATOM 1988 O O . ASP A 1 278 ? 11.212 -10.017 -6.053 1.00 98.12 278 ASP A O 1
ATOM 1992 N N . GLY A 1 279 ? 10.965 -7.819 -5.711 1.00 98.25 279 GLY A N 1
ATOM 1993 C CA . GLY A 1 279 ? 12.268 -7.589 -5.089 1.00 98.25 279 GLY A CA 1
ATOM 1994 C C . GLY A 1 279 ? 13.403 -7.331 -6.076 1.00 98.25 279 GLY A C 1
ATOM 1995 O O . GLY A 1 279 ? 14.565 -7.338 -5.659 1.00 98.25 279 GLY A O 1
ATOM 1996 N N . GLU A 1 280 ? 13.102 -7.135 -7.358 1.00 98.31 280 GLU A N 1
ATOM 1997 C CA . GLU A 1 280 ? 14.048 -6.840 -8.428 1.00 98.31 280 GLU A CA 1
ATOM 1998 C C . GLU A 1 280 ? 13.601 -5.591 -9.198 1.00 98.31 280 GLU A C 1
ATOM 2000 O O . GLU A 1 280 ? 12.558 -5.567 -9.828 1.00 98.31 280 GLU A O 1
ATOM 2005 N N . THR A 1 281 ? 14.427 -4.541 -9.228 1.00 98.56 281 THR A N 1
ATOM 2006 C CA . THR A 1 281 ? 14.233 -3.444 -10.183 1.00 98.56 281 THR A CA 1
ATOM 2007 C C . THR A 1 281 ? 14.881 -3.802 -11.519 1.00 98.56 281 THR A C 1
ATOM 2009 O O . THR A 1 281 ? 16.109 -3.928 -11.612 1.00 98.56 281 THR A O 1
ATOM 2012 N N . ILE A 1 282 ? 14.068 -3.904 -12.569 1.00 98.31 282 ILE A N 1
ATOM 2013 C CA . ILE A 1 282 ? 14.481 -4.271 -13.927 1.00 98.31 282 ILE A CA 1
ATOM 2014 C C . ILE A 1 282 ? 13.976 -3.214 -14.915 1.00 98.31 282 ILE A C 1
ATOM 2016 O O . ILE A 1 282 ? 12.777 -2.986 -15.062 1.00 98.31 282 ILE A O 1
ATOM 2020 N N . ALA A 1 283 ? 14.894 -2.598 -15.666 1.00 97.88 283 ALA A N 1
ATOM 2021 C CA . ALA A 1 283 ? 14.552 -1.586 -16.672 1.00 97.88 283 ALA A CA 1
ATOM 2022 C C . ALA A 1 283 ? 14.309 -2.178 -18.072 1.00 97.88 283 ALA A C 1
ATOM 2024 O O . ALA A 1 283 ? 13.561 -1.612 -18.868 1.00 97.88 283 ALA A O 1
ATOM 2025 N N . ALA A 1 284 ? 14.945 -3.307 -18.393 1.00 96.56 284 ALA A N 1
ATOM 2026 C CA . ALA A 1 284 ? 14.787 -3.988 -19.672 1.00 96.56 284 ALA A CA 1
ATOM 2027 C C . ALA A 1 284 ? 15.000 -5.504 -19.535 1.00 96.56 284 ALA A C 1
ATOM 2029 O 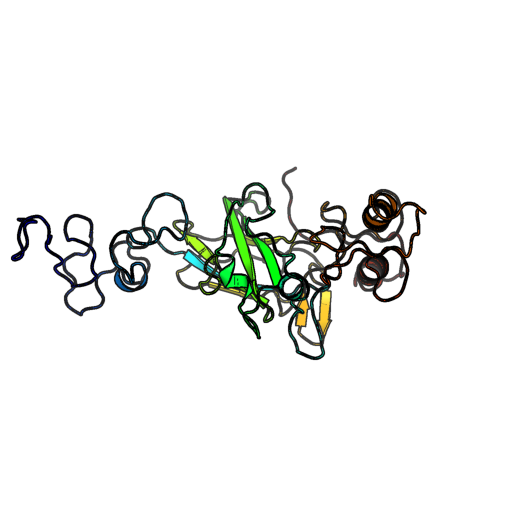O . ALA A 1 284 ? 15.886 -5.968 -18.823 1.00 96.56 284 ALA A O 1
ATOM 2030 N N . GLY A 1 285 ? 14.177 -6.281 -20.243 1.00 93.38 285 GLY A N 1
ATOM 2031 C CA . GLY A 1 285 ? 14.145 -7.744 -20.151 1.00 93.38 285 GLY A CA 1
ATOM 2032 C C . GLY A 1 285 ? 12.750 -8.285 -19.818 1.00 93.38 285 GLY A C 1
ATOM 2033 O O . GLY A 1 285 ? 11.783 -7.522 -19.798 1.00 93.38 285 GLY A O 1
ATOM 2034 N N . PRO A 1 286 ? 12.603 -9.602 -19.616 1.00 92.69 286 PRO A N 1
ATOM 2035 C CA . PRO A 1 286 ? 11.363 -10.196 -19.120 1.00 92.69 286 PRO A CA 1
ATOM 2036 C C . PRO A 1 286 ? 10.983 -9.642 -17.741 1.00 92.69 286 PRO A C 1
ATOM 2038 O O . PRO A 1 286 ? 11.863 -9.248 -16.986 1.00 92.69 286 PRO A O 1
ATOM 2041 N N . SER A 1 287 ? 9.684 -9.622 -17.434 1.00 91.88 287 SER A N 1
ATOM 2042 C CA . SER A 1 287 ? 9.139 -9.223 -16.121 1.00 91.88 287 SER A CA 1
ATOM 2043 C C . SER A 1 287 ? 9.539 -7.828 -15.615 1.00 91.88 287 SER A C 1
ATOM 2045 O O . SER A 1 287 ? 9.395 -7.548 -14.436 1.00 91.88 287 SER A O 1
ATOM 2047 N N . ASN A 1 288 ? 10.006 -6.942 -16.497 1.00 97.25 288 ASN A N 1
ATOM 2048 C CA . ASN A 1 288 ? 10.510 -5.633 -16.095 1.00 97.25 288 ASN A CA 1
ATOM 2049 C C . ASN A 1 288 ? 9.434 -4.681 -15.529 1.00 97.25 288 ASN A C 1
ATOM 2051 O O . ASN A 1 288 ? 8.272 -4.723 -15.941 1.00 97.25 288 ASN A O 1
ATOM 2055 N N . ASP A 1 289 ? 9.854 -3.772 -14.649 1.00 98.56 289 ASP A N 1
ATOM 2056 C CA . ASP A 1 289 ? 9.011 -2.757 -14.001 1.00 98.56 289 ASP A CA 1
ATOM 2057 C C . ASP A 1 289 ? 8.433 -1.731 -14.977 1.00 98.56 289 ASP A C 1
ATOM 2059 O O . ASP A 1 289 ? 7.318 -1.235 -14.807 1.00 98.56 289 ASP A O 1
ATOM 2063 N N . VAL A 1 290 ? 9.173 -1.431 -16.048 1.00 98.06 290 VAL A N 1
ATOM 2064 C CA . VAL A 1 290 ? 8.747 -0.491 -17.095 1.00 98.06 290 VAL A CA 1
ATOM 2065 C C . VAL A 1 290 ? 7.447 -0.958 -17.755 1.00 98.06 290 VAL A C 1
ATOM 2067 O O . VAL A 1 290 ? 6.565 -0.148 -18.040 1.00 98.06 290 VAL A O 1
ATOM 2070 N N . ASN A 1 291 ? 7.283 -2.265 -17.958 1.00 97.06 291 ASN A N 1
ATOM 2071 C CA . ASN A 1 291 ? 6.058 -2.842 -18.496 1.00 97.06 291 ASN A CA 1
ATOM 2072 C C . ASN A 1 291 ? 4.891 -2.701 -17.515 1.00 97.06 291 ASN A C 1
ATOM 2074 O O . ASN A 1 291 ? 3.768 -2.494 -17.963 1.00 97.06 291 ASN A O 1
ATOM 2078 N N . THR A 1 292 ? 5.133 -2.775 -16.205 1.00 97.88 292 THR A N 1
ATOM 2079 C CA . THR A 1 292 ? 4.100 -2.538 -15.185 1.00 97.88 292 THR A CA 1
ATOM 2080 C C . THR A 1 292 ? 3.589 -1.098 -15.258 1.00 97.88 292 THR A C 1
ATOM 2082 O O . THR A 1 292 ? 2.380 -0.889 -15.339 1.00 97.88 292 THR A O 1
ATOM 2085 N N . VAL A 1 293 ? 4.493 -0.111 -15.353 1.00 98.50 293 VAL A N 1
ATOM 2086 C CA . VAL A 1 293 ? 4.139 1.307 -15.580 1.00 98.50 293 VAL A CA 1
ATOM 2087 C C . VAL A 1 293 ? 3.332 1.471 -16.873 1.00 98.50 293 VAL A C 1
ATOM 2089 O O . VAL A 1 293 ? 2.278 2.110 -16.887 1.00 98.50 293 VAL A O 1
ATOM 2092 N N . LEU A 1 294 ? 3.803 0.866 -17.969 1.00 97.56 294 LEU A N 1
ATOM 2093 C CA . LEU A 1 294 ? 3.140 0.920 -19.272 1.00 97.56 294 LEU A CA 1
ATOM 2094 C C . LEU A 1 294 ? 1.716 0.356 -19.214 1.00 97.56 294 LEU A C 1
ATOM 2096 O O . LEU A 1 294 ? 0.795 0.981 -19.743 1.00 97.56 294 LEU A O 1
ATOM 2100 N N . ILE A 1 295 ? 1.540 -0.813 -18.590 1.00 96.44 295 ILE A N 1
ATOM 2101 C CA . ILE A 1 295 ? 0.240 -1.475 -18.454 1.00 96.44 295 ILE A CA 1
ATOM 2102 C C . ILE A 1 295 ? -0.717 -0.559 -17.698 1.00 96.44 295 ILE A C 1
ATOM 2104 O O . ILE A 1 295 ? -1.771 -0.259 -18.249 1.00 96.44 295 ILE A O 1
ATOM 2108 N N . SER A 1 296 ? -0.329 -0.035 -16.531 1.00 97.88 296 SER A N 1
ATOM 2109 C CA . SER A 1 296 ? -1.171 0.885 -15.754 1.00 97.88 296 SER A CA 1
ATOM 2110 C C . SER A 1 296 ? -1.668 2.070 -16.586 1.00 97.88 296 SER A C 1
ATOM 2112 O O . SER A 1 296 ? -2.861 2.368 -16.596 1.00 97.88 296 SER A O 1
ATOM 2114 N N . VAL A 1 297 ? -0.784 2.703 -17.364 1.00 98.38 297 VAL A N 1
ATOM 2115 C CA . VAL A 1 297 ? -1.150 3.844 -18.221 1.00 98.38 297 VAL A CA 1
ATOM 2116 C C . VAL A 1 297 ? -2.080 3.439 -19.366 1.00 98.38 297 VAL A C 1
ATOM 2118 O O . VAL A 1 297 ? -3.028 4.161 -19.679 1.00 98.38 297 VAL A O 1
ATOM 2121 N N . PHE A 1 298 ? -1.824 2.310 -20.026 1.00 97.50 298 PHE A N 1
ATOM 2122 C CA . PHE A 1 298 ? -2.581 1.889 -21.211 1.00 97.50 298 PHE A CA 1
ATOM 2123 C C . PHE A 1 298 ? -3.931 1.262 -20.876 1.00 97.50 298 PHE A C 1
ATOM 2125 O O . PHE A 1 298 ? -4.851 1.342 -21.691 1.00 97.50 298 PHE A O 1
ATOM 2132 N N . THR A 1 299 ? -4.053 0.619 -19.716 1.00 96.31 299 THR A N 1
ATOM 2133 C CA . THR A 1 299 ? -5.300 -0.018 -19.278 1.00 96.31 299 THR A CA 1
ATOM 2134 C C . THR A 1 299 ? -6.189 0.915 -18.469 1.00 96.31 299 THR A C 1
ATOM 2136 O O . THR A 1 299 ? -7.306 0.526 -18.137 1.00 96.31 299 THR A O 1
ATOM 2139 N N . HIS A 1 300 ? -5.732 2.131 -18.153 1.00 97.88 300 HIS A N 1
ATOM 2140 C CA . HIS A 1 300 ? -6.557 3.116 -17.467 1.00 97.88 300 HIS A CA 1
ATOM 2141 C C . HIS A 1 300 ? -7.819 3.441 -18.290 1.00 97.88 300 HIS A C 1
ATOM 2143 O O . HIS A 1 300 ? -7.683 3.841 -19.452 1.00 97.88 300 HIS A O 1
ATOM 2149 N N . PRO A 1 301 ? -9.043 3.330 -17.733 1.00 96.62 301 PRO A N 1
ATOM 2150 C CA . PRO A 1 301 ? -10.282 3.528 -18.496 1.00 96.62 301 PRO A CA 1
ATOM 2151 C C . PRO A 1 301 ? -10.388 4.914 -19.148 1.00 96.62 301 PRO A C 1
ATOM 2153 O O . PRO A 1 301 ? -10.893 5.051 -20.266 1.00 96.62 301 PRO A O 1
ATOM 2156 N N . GLY A 1 302 ? -9.839 5.943 -18.496 1.00 96.50 302 GLY A N 1
ATOM 2157 C CA . GLY A 1 302 ? -9.737 7.292 -19.055 1.00 96.50 302 GLY A CA 1
ATOM 2158 C C . GLY A 1 302 ? -8.789 7.435 -20.261 1.00 96.50 302 GLY A C 1
ATOM 2159 O O . GLY A 1 302 ? -8.929 8.391 -21.028 1.00 96.50 302 GLY A O 1
ATOM 2160 N N . ASN A 1 303 ? -7.865 6.495 -20.497 1.00 97.50 303 ASN A N 1
ATOM 2161 C CA . ASN A 1 303 ? -6.926 6.515 -21.627 1.00 97.50 303 ASN A CA 1
ATOM 2162 C C . ASN A 1 303 ? -7.503 5.844 -22.889 1.00 97.50 303 ASN A C 1
ATOM 2164 O O . ASN A 1 303 ? -6.918 4.939 -23.483 1.00 97.50 303 ASN A O 1
ATOM 2168 N N . SER A 1 304 ? -8.667 6.313 -23.336 1.00 95.88 304 SER A N 1
ATOM 2169 C CA . SER A 1 304 ? -9.409 5.722 -24.466 1.00 95.88 304 SER A CA 1
ATOM 2170 C C . SER A 1 304 ? -8.683 5.738 -25.824 1.00 95.88 304 SER A C 1
ATOM 2172 O O . SER A 1 304 ? -9.094 5.034 -26.746 1.00 95.88 304 SER A O 1
ATOM 2174 N N . SER A 1 305 ? -7.618 6.532 -25.972 1.00 95.38 305 SER A N 1
ATOM 2175 C CA . SER A 1 305 ? -6.806 6.620 -27.193 1.00 95.38 305 SER A CA 1
ATOM 2176 C C . SER A 1 305 ? -5.481 5.855 -27.114 1.00 95.38 305 SER A C 1
ATOM 2178 O O . SER A 1 305 ? -4.717 5.891 -28.080 1.00 95.38 305 SER A O 1
ATOM 2180 N N . TYR A 1 306 ? -5.208 5.164 -25.999 1.00 94.62 306 TYR A N 1
ATOM 2181 C CA . TYR A 1 306 ? -3.938 4.477 -25.731 1.00 94.62 306 TYR A CA 1
ATOM 2182 C C . TYR A 1 306 ? -2.723 5.409 -25.864 1.00 94.62 306 TYR A C 1
ATOM 2184 O O . TYR A 1 306 ? -1.675 5.045 -26.404 1.00 94.62 306 TYR A O 1
ATOM 2192 N N . ALA A 1 307 ? -2.872 6.652 -25.405 1.00 97.06 307 ALA A N 1
ATOM 2193 C CA . ALA A 1 307 ? -1.811 7.641 -25.439 1.00 97.06 307 ALA A CA 1
ATOM 2194 C C . ALA A 1 307 ? -0.715 7.261 -24.436 1.00 97.06 307 ALA A C 1
ATOM 2196 O O . ALA A 1 307 ? -0.961 7.147 -23.236 1.00 97.06 307 ALA A O 1
ATOM 2197 N N . ALA A 1 308 ? 0.518 7.100 -24.922 1.00 93.69 308 ALA A N 1
ATOM 2198 C CA . ALA A 1 308 ? 1.653 6.706 -24.086 1.00 93.69 308 ALA A CA 1
ATOM 2199 C C . ALA A 1 308 ? 2.066 7.766 -23.051 1.00 93.69 308 ALA A C 1
ATOM 2201 O O . ALA A 1 308 ? 2.764 7.443 -22.093 1.00 93.69 308 ALA A O 1
ATOM 2202 N N . ASN A 1 309 ? 1.655 9.016 -23.267 1.00 94.44 309 ASN A N 1
ATOM 2203 C CA . ASN A 1 309 ? 1.863 10.160 -22.384 1.00 94.44 309 ASN A CA 1
ATOM 2204 C C . ASN A 1 309 ? 0.610 10.527 -21.570 1.00 94.44 309 ASN A C 1
ATOM 2206 O O . ASN A 1 309 ? 0.528 11.641 -21.054 1.00 94.44 309 ASN A O 1
ATOM 2210 N N . TYR A 1 310 ? -0.387 9.638 -21.511 1.00 98.00 310 TYR A N 1
ATOM 2211 C CA . TYR A 1 310 ? -1.481 9.776 -20.558 1.00 98.00 310 TYR A CA 1
ATOM 2212 C C . TYR A 1 310 ? -0.931 9.677 -19.131 1.00 98.00 310 TYR A C 1
ATOM 2214 O O . TYR A 1 310 ? 0.008 8.923 -18.875 1.00 98.00 310 TYR A O 1
ATOM 2222 N N . ILE A 1 311 ? -1.513 10.458 -18.226 1.00 97.88 311 ILE A N 1
ATOM 2223 C CA . ILE A 1 311 ? -1.120 10.517 -16.821 1.00 97.88 311 ILE A CA 1
ATOM 2224 C C . ILE A 1 311 ? -2.233 9.862 -16.016 1.00 97.88 311 ILE A C 1
ATOM 2226 O O . ILE A 1 311 ? -3.375 10.322 -16.069 1.00 97.88 311 ILE A O 1
ATOM 2230 N N . VAL A 1 312 ? -1.900 8.802 -15.285 1.00 98.25 312 VAL A N 1
ATOM 2231 C CA . VAL A 1 312 ? -2.795 8.245 -14.268 1.00 98.25 312 VAL A CA 1
ATOM 2232 C C . VAL A 1 312 ? -2.461 8.937 -12.955 1.00 98.25 312 VAL A C 1
ATOM 2234 O O . VAL A 1 312 ? -1.352 8.782 -12.458 1.00 98.25 312 VAL A O 1
ATOM 2237 N N . SER A 1 313 ? -3.386 9.722 -12.414 1.00 97.19 313 SER A N 1
ATOM 2238 C CA . SER A 1 313 ? -3.166 10.482 -11.178 1.00 97.19 313 SER A CA 1
ATOM 2239 C C . SER A 1 313 ? -3.879 9.832 -10.000 1.00 97.19 313 SER A C 1
ATOM 2241 O O . SER A 1 313 ? -5.011 9.360 -10.142 1.00 97.19 313 SER A O 1
ATOM 2243 N N . GLU A 1 314 ? -3.241 9.854 -8.829 1.00 96.44 314 GLU A N 1
ATOM 2244 C CA . GLU A 1 314 ? -3.865 9.427 -7.579 1.00 96.44 314 GLU A CA 1
ATOM 2245 C C . GLU A 1 314 ? -5.163 10.206 -7.342 1.00 96.44 314 GLU A C 1
ATOM 2247 O O . GLU A 1 314 ? -5.257 11.412 -7.587 1.00 96.44 314 GLU A O 1
ATOM 2252 N N . GLN A 1 315 ? -6.193 9.503 -6.878 1.00 96.62 315 GLN A N 1
ATOM 2253 C CA . GLN A 1 315 ? -7.493 10.097 -6.582 1.00 96.62 315 GLN A CA 1
ATOM 2254 C C . GLN A 1 315 ? -7.564 10.426 -5.092 1.00 96.62 315 GLN A C 1
ATOM 2256 O O . GLN A 1 315 ? -8.338 9.841 -4.336 1.00 96.62 315 GLN A O 1
ATOM 2261 N N . LEU A 1 316 ? -6.716 11.363 -4.668 1.00 94.81 316 LEU A N 1
ATOM 2262 C CA . LEU A 1 316 ? -6.601 11.771 -3.275 1.00 94.81 316 LEU A CA 1
ATOM 2263 C C . LEU A 1 316 ? -6.495 13.300 -3.164 1.00 94.81 316 LEU A C 1
ATOM 2265 O O . LEU A 1 316 ? -5.649 13.897 -3.828 1.00 94.81 316 LEU A O 1
ATOM 2269 N N . PRO A 1 317 ? -7.322 13.965 -2.338 1.00 92.19 317 PRO A N 1
ATOM 2270 C CA . PRO A 1 317 ? -7.209 15.403 -2.123 1.00 92.19 317 PRO A CA 1
ATOM 2271 C C . PRO A 1 317 ? -5.874 15.781 -1.479 1.00 92.19 317 PRO A C 1
ATOM 2273 O O . PRO A 1 317 ? -5.436 15.158 -0.508 1.00 92.19 317 PRO A O 1
ATOM 2276 N N . THR A 1 318 ? -5.253 16.842 -1.979 1.00 84.06 318 THR A N 1
ATOM 2277 C CA . THR A 1 318 ? -4.040 17.432 -1.408 1.00 84.06 318 THR A CA 1
ATOM 2278 C C . THR A 1 318 ? -4.332 18.838 -0.898 1.00 84.06 318 THR A C 1
ATOM 2280 O O . THR A 1 318 ? -5.233 19.521 -1.393 1.00 84.06 318 THR A O 1
ATOM 2283 N N . ALA A 1 319 ? -3.606 19.262 0.139 1.00 66.88 319 ALA A N 1
ATOM 2284 C CA . ALA A 1 319 ? -3.688 20.639 0.605 1.00 66.88 319 ALA A CA 1
ATOM 2285 C C . ALA A 1 319 ? -3.179 21.589 -0.505 1.00 66.88 319 ALA A C 1
ATOM 2287 O O . ALA A 1 319 ? -2.202 21.242 -1.175 1.00 66.88 319 ALA A O 1
ATOM 2288 N N . PRO A 1 320 ? -3.846 22.736 -0.730 1.00 47.47 320 PRO A N 1
ATOM 2289 C CA . PRO A 1 320 ? -3.470 23.703 -1.761 1.00 47.47 320 PRO A CA 1
ATOM 2290 C C . PRO A 1 320 ? -2.127 24.400 -1.503 1.00 47.47 320 PRO A C 1
ATOM 2292 O O . PRO A 1 320 ? -1.707 24.493 -0.326 1.00 47.47 320 PRO A O 1
#

Sequence (320 aa):
ASEIGAGGPFAPVDADGDQIPDYLDPDDTTTDGSGGDSDGDGISDVDECPNGIPCPDSDGDGTPDYNDVSNTLSIKIFLAGAYSRSSDMMRDDLRAKALLPTASPYAGANATVDPALFAVTGSNAIVDWVVVELRDSGNPATVVARRAGLLQRDGDVVSTNGVSAMDFGDHSGDVYVAVRHRNHLAVMTANPVTLAPTVTVDFTTGAGTYGTDAQTLLEAGVYGMWAGDAAGNGNVINAGPGNDVNPILIKVLADAANANLSANYIVEGYAATDVNMDGETIAAGPSNDVNTVLISVFTHPGNSSYAANYIVSEQLPTAP

Secondary structure (DSSP, 8-state):
---B-TT-TTSB--SSSSSS-TTT-TTTT--SSS---SS-SSS-HHHH-TT-SSPP-SS-SSS-GGGS---EEEEE--BTTTEETTTTEE--HHHHTT---SB--STT---B--GGGGG--STT-EEEEEEEEEEESS-TTSEEEEEEEEEETTSEEE-TTSSSPEE-TT--EEEEEEEE-SSB--EEBSS-EEE-SSEEEEGGG--SBSSSS-SEEEETTEEEBPB--TTSSSEEESSSTT-THHHHHHHHHT-TT-TT--TT-EEESS-TT-TT-SSEEESSSTT-HHHHHHHHHHH-TT-TT--TT-EEE-------

Foldseek 3Di:
DPQQPPVGPVDGDQQQPLQEHPVRACASPDPPNLQAQRQPQPRGSSNQQVPHPVGDPLQPPPDHRSNWRWQFEKEFFDALLQQDPVQRWGHQLCLVVVFADQWDPDPPATDGADNVLSVDDDQLHFLYKKKKFWADQVDRQHTPDIYIFTAGGNGITAGRHSPGGDTNTPDFAWTKIKMGDLFFFIWIFCHTDGGGNYHYHYPQQVPGTFDPLLWDDSDDRGTHTQGANLVSPQKLFLDDPPHSLVSLLCCQQVPPVNPVSDQQGWDAHDGSQSRSSNRTRHNDDPPHSSVSSLCSQQRRPVPPVSDNGRMDGHNGDHDD

pLDDT: mean 91.11, std 9.89, range [47.47, 98.81]